Protein AF-Q8IHM9-F1 (afdb_monomer)

Secondary structure (DSSP, 8-state):
-HHHHHHHHHHHHHHHHHHHTT-PPPTTHHHHHHHHHHHHHHHHHHHHHHHHHHHHHHHHHHHHHHHHHHHHHHHHHHHHHHHPBPPGGG---HHHHHHHHHHHHHHHHHHTTT-HHHHHHHHHHHHHHHSSSBHHHHHHHHHHHHHHHT---HHHHHHHHHHHHHHHTT-S-HHHHHHHHHHHTS---GGGGSPPHHHHHHHHH-TT-

Foldseek 3Di:
DVVVVVVVVVVVVVVVVVVVVPPDDDPPPVVVVVVVVVVVVVVVVVVVVVVVVVVVVVVVVVVVVVVVVVVVVVVVVVVCQQQDFDDPVVDDFPLVVLVVLQVLLVVLCVPVVPPQQLSLLVVVLVLLVNFRHGPVLSVVLNVLSVVVSPDPDPVSLVVSCVSCVVRLVVGPDPLSSVSCCCVSPVVDGSNVSRDDPVNSVVCVVVRPD

Sequence (209 aa):
MIFTNFKILSIEILVFLLLLLHIDKPKNVNLVKTDIYNGFVQENARYLAEQYINKKMDQTLQHRAQLRTAQNVYRKKQQKKKKKKLPKSERRNAEERALAINDYIDYLKETCNGSEKLMRLKYISYLITYMDITYKQKEKLLDLVEQYIYSNIEHEKKKLSKFIDPYINKEDDEKSKINFQNILYEKKRIESLKYSELDLFLYTIFPYM

Mean predicted aligned error: 19.63 Å

Solvent-accessible surface area (backbone atoms only — not comparable to full-atom values): 11983 Å² total; per-residue (Å²): 127,75,73,64,59,60,58,57,60,58,53,57,56,53,53,55,56,55,57,66,75,63,71,75,83,78,89,66,67,67,62,60,55,53,55,57,51,53,53,53,52,52,52,50,52,51,52,52,51,52,52,52,52,52,51,54,51,48,53,51,49,50,52,52,48,48,51,52,46,52,50,49,51,50,49,48,50,50,49,49,51,39,66,41,56,66,70,80,80,79,63,62,57,57,40,61,46,43,50,53,48,38,54,50,49,51,54,36,55,73,73,40,78,77,38,63,71,54,36,47,43,54,49,50,48,54,53,52,73,71,47,77,49,28,50,57,54,42,53,56,50,45,54,50,47,56,56,50,69,77,50,92,54,72,72,54,54,56,51,52,50,69,63,44,50,76,50,50,77,60,47,83,55,64,65,60,40,49,51,51,45,35,50,77,73,68,60,52,58,69,78,77,69,47,68,47,75,64,57,44,52,46,23,75,77,42,61,88,118

Organism: Plasmodium falciparum (isolate 3D7) (NCBI:txid36329)

Structure (mmCIF, N/CA/C/O backbone):
data_AF-Q8IHM9-F1
#
_entry.id   AF-Q8IHM9-F1
#
loop_
_atom_site.group_PDB
_atom_site.id
_atom_site.type_symbol
_atom_site.label_atom_id
_atom_site.label_alt_id
_atom_site.label_comp_id
_atom_site.label_asym_id
_atom_site.label_entity_id
_atom_site.label_seq_id
_atom_site.pdbx_PDB_ins_code
_atom_site.Cartn_x
_atom_site.Cartn_y
_atom_site.Cartn_z
_atom_site.occupancy
_atom_site.B_iso_or_equiv
_atom_site.auth_seq_id
_atom_site.auth_comp_id
_atom_site.auth_asym_id
_atom_site.auth_atom_id
_atom_site.pdbx_PDB_model_num
ATOM 1 N N . MET A 1 1 ? -58.192 48.497 119.207 1.00 47.31 1 MET A N 1
ATOM 2 C CA . MET A 1 1 ? -56.863 47.841 119.189 1.00 47.31 1 MET A CA 1
ATOM 3 C C . MET A 1 1 ? -56.519 47.142 117.866 1.00 47.31 1 MET A C 1
ATOM 5 O O . MET A 1 1 ? -55.344 47.055 117.562 1.00 47.31 1 MET A O 1
ATOM 9 N N . ILE A 1 2 ? -57.489 46.701 117.047 1.00 50.44 2 ILE A N 1
ATOM 10 C CA . ILE A 1 2 ? -57.220 46.026 115.752 1.00 50.44 2 ILE A CA 1
ATOM 11 C C . ILE A 1 2 ? -56.800 47.007 114.629 1.00 50.44 2 ILE A C 1
ATOM 13 O O . ILE A 1 2 ? -55.989 46.659 113.778 1.00 50.44 2 ILE A O 1
ATOM 17 N N . PHE A 1 3 ? -57.271 48.261 114.650 1.00 49.66 3 PHE A N 1
ATOM 18 C CA . PHE A 1 3 ? -56.978 49.246 113.593 1.00 49.66 3 PHE A CA 1
ATOM 19 C C . PHE A 1 3 ? -55.516 49.729 113.525 1.00 49.66 3 PHE A C 1
ATOM 21 O O . PHE A 1 3 ? -55.055 50.121 112.455 1.00 49.66 3 PHE A O 1
ATOM 28 N N . THR A 1 4 ? -54.765 49.707 114.629 1.00 57.75 4 THR A N 1
ATOM 29 C CA . THR A 1 4 ? -53.368 50.180 114.659 1.00 57.75 4 THR A CA 1
ATOM 30 C C . THR A 1 4 ? -52.407 49.234 113.940 1.00 57.75 4 THR A C 1
ATOM 32 O O . THR A 1 4 ? -51.493 49.705 113.267 1.00 57.75 4 THR A O 1
ATOM 35 N N . ASN A 1 5 ? -52.649 47.919 113.990 1.00 52.69 5 ASN A N 1
ATOM 36 C CA . ASN A 1 5 ? -51.771 46.927 113.357 1.00 52.69 5 ASN A CA 1
ATOM 37 C C . ASN A 1 5 ? -51.803 47.006 111.821 1.00 52.69 5 ASN A C 1
ATOM 39 O O . ASN A 1 5 ? -50.786 46.776 111.173 1.00 52.69 5 ASN A O 1
ATOM 43 N N . PHE A 1 6 ? -52.939 47.397 111.230 1.00 52.41 6 PHE A N 1
ATOM 44 C CA . PHE A 1 6 ? -53.068 47.498 109.772 1.00 52.41 6 PHE A CA 1
ATOM 45 C C . PHE A 1 6 ? -52.237 48.652 109.182 1.00 52.41 6 PHE A C 1
ATOM 47 O O . PHE A 1 6 ? -51.723 48.540 108.071 1.00 52.41 6 PHE A O 1
ATOM 54 N N . LYS A 1 7 ? -52.050 49.749 109.934 1.00 54.97 7 LYS A N 1
ATOM 55 C CA . LYS A 1 7 ? -51.223 50.883 109.485 1.00 54.97 7 LYS A CA 1
ATOM 56 C C . LYS A 1 7 ? -49.737 50.530 109.415 1.00 54.97 7 LYS A C 1
ATOM 58 O O . LYS A 1 7 ? -49.082 50.928 108.458 1.00 54.97 7 LYS A O 1
ATOM 63 N N . ILE A 1 8 ? -49.217 49.772 110.381 1.00 62.62 8 ILE A N 1
ATOM 64 C CA . ILE A 1 8 ? -47.784 49.436 110.439 1.00 62.62 8 ILE A CA 1
ATOM 65 C C . ILE A 1 8 ? -47.392 48.529 109.263 1.00 62.62 8 ILE A C 1
ATOM 67 O O . ILE A 1 8 ? -46.430 48.833 108.562 1.00 62.62 8 ILE A O 1
ATOM 71 N N . LEU A 1 9 ? -48.201 47.503 108.966 1.00 63.38 9 LEU A N 1
ATOM 72 C CA . LEU A 1 9 ? -47.933 46.565 107.865 1.00 63.38 9 LEU A CA 1
ATOM 73 C C . LEU A 1 9 ? -47.850 47.265 106.493 1.00 63.38 9 LEU A C 1
ATOM 75 O O . LEU A 1 9 ? -47.072 46.871 105.629 1.00 63.38 9 LEU A O 1
ATOM 79 N N . SER A 1 10 ? -48.633 48.331 106.290 1.00 67.50 10 SER A N 1
ATOM 80 C CA . SER A 1 10 ? -48.652 49.064 105.016 1.00 67.50 10 SER A CA 1
ATOM 81 C C . SER A 1 10 ? -47.366 49.854 104.729 1.00 67.50 10 SER A C 1
ATOM 83 O O . SER A 1 10 ? -47.014 50.041 103.566 1.00 67.50 10 SER A O 1
ATOM 85 N N . ILE A 1 11 ? -46.639 50.285 105.767 1.00 72.38 11 ILE A N 1
ATOM 86 C CA . ILE A 1 11 ? -45.417 51.090 105.615 1.00 72.38 11 ILE A CA 1
ATOM 87 C C . ILE A 1 11 ? -44.228 50.201 105.225 1.00 72.38 11 ILE A C 1
ATOM 89 O O . ILE A 1 11 ? -43.449 50.578 104.351 1.00 72.38 11 ILE A O 1
ATOM 93 N N . GLU A 1 12 ? -44.108 49.002 105.803 1.00 69.12 12 GLU A N 1
ATOM 94 C CA . GLU A 1 12 ? -43.002 48.076 105.503 1.00 69.12 12 GLU A CA 1
ATOM 95 C C . GLU A 1 12 ? -43.007 47.608 104.040 1.00 69.12 12 GLU A C 1
ATOM 97 O O . GLU A 1 12 ? -41.956 47.554 103.396 1.00 69.12 12 GLU A O 1
ATOM 102 N N . ILE A 1 13 ? -44.193 47.352 103.478 1.00 74.44 13 ILE A N 1
ATOM 103 C CA . ILE A 1 13 ? -44.344 46.953 102.069 1.00 74.44 13 ILE A CA 1
ATOM 104 C C . ILE A 1 13 ? -43.887 48.080 101.127 1.00 74.44 13 ILE A C 1
ATOM 106 O O . ILE A 1 13 ? -43.255 47.816 100.101 1.00 74.44 13 ILE A O 1
ATOM 110 N N . LEU A 1 14 ? -44.152 49.342 101.484 1.00 74.81 14 LEU A N 1
ATOM 111 C CA . LEU A 1 14 ? -43.757 50.498 100.675 1.00 74.81 14 LEU A CA 1
ATOM 112 C C . LEU A 1 14 ? -42.227 50.669 100.622 1.00 74.81 14 LEU A C 1
ATOM 114 O O . LEU A 1 14 ? -41.676 50.978 99.565 1.00 74.81 14 LEU A O 1
ATOM 118 N N . VAL A 1 15 ? -41.528 50.423 101.736 1.00 76.19 15 VAL A N 1
ATOM 119 C CA . VAL A 1 15 ? -40.056 50.508 101.806 1.00 76.19 15 VAL A CA 1
ATOM 120 C C . VAL A 1 15 ? -39.394 49.424 100.950 1.00 76.19 15 VAL A C 1
ATOM 122 O O . VAL A 1 15 ? -38.422 49.703 100.245 1.00 76.19 15 VAL A O 1
ATOM 125 N N . PHE A 1 16 ? -39.947 48.207 100.937 1.00 71.81 16 PHE A N 1
ATOM 126 C CA . PHE A 1 16 ? -39.437 47.112 100.104 1.00 71.81 16 PHE A CA 1
ATOM 127 C C . PHE A 1 16 ? -39.522 47.417 98.601 1.00 71.81 16 PHE A C 1
ATOM 129 O O . PHE A 1 16 ? -38.595 47.110 97.850 1.00 71.81 16 PHE A O 1
ATOM 136 N N . LEU A 1 17 ? -40.606 48.065 98.162 1.00 72.94 17 LEU A N 1
ATOM 137 C CA . LEU A 1 17 ? -40.773 48.480 96.766 1.00 72.94 17 LEU A CA 1
ATOM 138 C C . LEU A 1 17 ? -39.768 49.565 96.350 1.00 72.94 17 LEU A C 1
ATOM 140 O O . LEU A 1 17 ? -39.261 49.525 95.229 1.00 72.94 17 LEU A O 1
ATOM 144 N N . LEU A 1 18 ? -39.432 50.500 97.247 1.00 71.69 18 LEU A N 1
ATOM 145 C CA . LEU A 1 18 ? -38.425 51.533 96.974 1.00 71.69 18 LEU A CA 1
ATOM 146 C C . LEU A 1 18 ? -37.010 50.952 96.845 1.00 71.69 18 LEU A C 1
ATOM 148 O O . LEU A 1 18 ? -36.267 51.366 95.956 1.00 71.69 18 LEU A O 1
ATOM 152 N N . LEU A 1 19 ? -36.652 49.959 97.666 1.00 67.19 19 LEU A N 1
ATOM 153 C CA . LEU A 1 19 ? -35.352 49.279 97.576 1.00 67.19 19 LEU A CA 1
ATOM 154 C C . LEU A 1 19 ? -35.170 48.535 96.244 1.00 67.19 19 LEU A C 1
ATOM 156 O O . LEU A 1 19 ? -34.088 48.578 95.661 1.00 67.19 19 LEU A O 1
ATOM 160 N N . LEU A 1 20 ? -36.229 47.905 95.724 1.00 63.28 20 LEU A N 1
ATOM 161 C CA . LEU A 1 20 ? -36.186 47.198 94.437 1.00 63.28 20 LEU A CA 1
ATOM 162 C C . LEU A 1 20 ? -35.974 48.135 93.238 1.00 63.28 20 LEU A C 1
ATOM 164 O O . LEU A 1 20 ? -35.359 47.731 92.252 1.00 63.28 20 LEU A O 1
ATOM 168 N N . LEU A 1 21 ? -36.429 49.389 93.319 1.00 58.94 21 LEU A N 1
ATOM 169 C CA . LEU A 1 21 ? -36.236 50.385 92.259 1.00 58.94 21 LEU A CA 1
ATOM 170 C C . LEU A 1 21 ? -34.809 50.958 92.197 1.00 58.94 21 LEU A C 1
ATOM 172 O O . LEU A 1 21 ? -34.473 51.596 91.203 1.00 58.94 21 LEU A O 1
ATOM 176 N N . HIS A 1 22 ? -33.975 50.759 93.224 1.00 51.66 22 HIS A N 1
ATOM 177 C CA . HIS A 1 22 ? -32.616 51.324 93.308 1.00 51.66 22 HIS A CA 1
ATOM 178 C C . HIS A 1 22 ? -31.482 50.321 93.047 1.00 51.66 22 HIS A C 1
ATOM 180 O O . HIS A 1 22 ? -30.312 50.678 93.178 1.00 51.66 22 HIS A O 1
ATOM 186 N N . ILE A 1 23 ? -31.778 49.085 92.633 1.00 48.84 23 ILE A N 1
ATOM 187 C CA . ILE A 1 23 ? -30.726 48.163 92.182 1.00 48.84 23 ILE A CA 1
ATOM 188 C C . ILE A 1 23 ? -30.294 48.576 90.766 1.00 48.84 23 ILE A C 1
ATOM 190 O O . ILE A 1 23 ? -30.867 48.172 89.753 1.00 48.84 23 ILE A O 1
ATOM 194 N N . ASP A 1 24 ? -29.297 49.457 90.740 1.00 43.50 24 ASP A N 1
ATOM 195 C CA . ASP A 1 24 ? -28.661 50.058 89.572 1.00 43.50 24 ASP A CA 1
ATOM 196 C C . ASP A 1 24 ? -28.134 49.030 88.553 1.00 43.50 24 ASP A C 1
ATOM 198 O O . ASP A 1 24 ? -27.559 47.990 88.886 1.00 43.50 24 ASP A O 1
ATOM 202 N N . LYS A 1 25 ? -28.300 49.357 87.267 1.00 49.62 25 LYS A N 1
ATOM 203 C CA . LYS A 1 25 ? -27.898 48.530 86.116 1.00 49.62 25 LYS A CA 1
ATOM 204 C C . LYS A 1 25 ? -26.363 48.420 85.991 1.00 49.62 25 LYS A C 1
ATOM 206 O O . LYS A 1 25 ? -25.685 49.448 85.970 1.00 49.62 25 LYS A O 1
ATOM 211 N N . PRO A 1 26 ? -25.788 47.222 85.760 1.00 43.47 26 PRO A N 1
ATOM 212 C CA . PRO A 1 26 ? -24.345 47.067 85.565 1.00 43.47 26 PRO A CA 1
ATOM 213 C C . PRO A 1 26 ? -23.882 47.498 84.156 1.00 43.47 26 PRO A C 1
ATOM 215 O O . PRO A 1 26 ? -24.335 46.977 83.136 1.00 43.47 26 PRO A O 1
ATOM 218 N N . LYS A 1 27 ? -22.907 48.418 84.100 1.00 49.62 27 LYS A N 1
ATOM 219 C CA . LYS A 1 27 ? -22.317 49.042 82.890 1.00 49.62 27 LYS A CA 1
ATOM 220 C C . LYS A 1 27 ? -21.516 48.115 81.940 1.00 49.62 27 LYS A C 1
ATOM 222 O O . LYS A 1 27 ? -21.017 48.606 80.934 1.00 49.62 27 LYS A O 1
ATOM 227 N N . ASN A 1 28 ? -21.402 46.804 82.184 1.00 50.91 28 ASN A N 1
ATOM 228 C CA . ASN A 1 28 ? -20.435 45.932 81.477 1.00 50.91 28 ASN A CA 1
ATOM 229 C C . ASN A 1 28 ? -20.979 45.031 80.344 1.00 50.91 28 ASN A C 1
ATOM 231 O O . ASN A 1 28 ? -20.216 44.271 79.753 1.00 50.91 28 ASN A O 1
ATOM 235 N N . VAL A 1 29 ? -22.263 45.108 79.981 1.00 52.06 29 VAL A N 1
ATOM 236 C CA . VAL A 1 29 ? -22.851 44.194 78.970 1.00 52.06 29 VAL A CA 1
ATOM 237 C C . VAL A 1 29 ? -22.389 44.493 77.529 1.00 52.06 29 VAL A C 1
ATOM 239 O O . VAL A 1 29 ? -22.336 43.589 76.695 1.00 52.06 29 VAL A O 1
ATOM 242 N N . ASN A 1 30 ? -22.018 45.739 77.213 1.00 47.97 30 ASN A N 1
ATOM 243 C CA . ASN A 1 30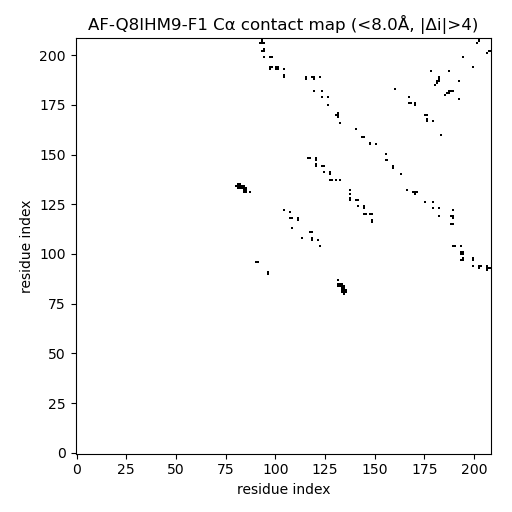 ? -21.699 46.132 75.832 1.00 47.97 30 ASN A CA 1
ATOM 244 C C . ASN A 1 30 ? -20.319 45.654 75.337 1.00 47.97 30 ASN A C 1
ATOM 246 O O . ASN A 1 30 ? -20.176 45.367 74.150 1.00 47.97 30 ASN A O 1
ATOM 250 N N . LEU A 1 31 ? -19.321 45.514 76.217 1.00 47.66 31 LEU A N 1
ATOM 251 C CA . LEU A 1 31 ? -17.982 45.037 75.832 1.00 47.66 31 LEU A CA 1
ATOM 252 C C . LEU A 1 31 ? -18.011 43.561 75.406 1.00 47.66 31 LEU A C 1
ATOM 254 O O . LEU A 1 31 ? -17.538 43.224 74.324 1.00 47.66 31 LEU A O 1
ATOM 258 N N . VAL A 1 32 ? -18.692 42.710 76.180 1.00 49.62 32 VAL A N 1
ATOM 259 C CA . VAL A 1 32 ? -18.799 41.265 75.905 1.00 49.62 32 VAL A CA 1
ATOM 260 C C . VAL A 1 32 ? -19.469 40.976 74.555 1.00 49.62 32 VAL A C 1
ATOM 262 O O . VAL A 1 32 ? -19.050 40.071 73.837 1.00 49.62 32 VAL A O 1
ATOM 265 N N . LYS A 1 33 ? -20.485 41.758 74.160 1.00 48.47 33 LYS A N 1
ATOM 266 C CA . LYS A 1 33 ? -21.149 41.577 72.855 1.00 48.47 33 LYS A CA 1
ATOM 267 C C . LYS A 1 33 ? -20.219 41.833 71.667 1.00 48.47 33 LYS A C 1
ATOM 269 O O . LYS A 1 33 ? -20.366 41.166 70.645 1.00 48.47 33 LYS A O 1
ATOM 274 N N . THR A 1 34 ? -19.290 42.780 71.789 1.00 47.75 34 THR A N 1
ATOM 275 C CA . THR A 1 34 ? -18.404 43.169 70.681 1.00 47.75 34 THR A CA 1
ATOM 276 C C . THR A 1 34 ? -17.354 42.086 70.411 1.00 47.75 34 THR A C 1
ATOM 278 O O . THR A 1 34 ? -17.128 41.731 69.255 1.00 47.75 34 THR A O 1
ATOM 281 N N . ASP A 1 35 ? -16.793 41.480 71.463 1.00 42.16 35 ASP A N 1
ATOM 282 C CA . ASP A 1 35 ? -15.797 40.404 71.334 1.00 42.16 35 ASP A CA 1
ATOM 283 C C . ASP A 1 35 ? -16.386 39.116 70.744 1.00 42.16 35 ASP A C 1
ATOM 285 O O . ASP A 1 35 ? -15.780 38.508 69.860 1.00 42.16 35 ASP A O 1
ATOM 289 N N . ILE A 1 36 ? -17.599 38.729 71.162 1.00 50.53 36 ILE A N 1
ATOM 290 C CA . ILE A 1 36 ? -18.293 37.552 70.607 1.00 50.53 36 ILE A CA 1
ATOM 291 C C . ILE A 1 36 ? -18.561 37.742 69.108 1.00 50.53 36 ILE A C 1
ATOM 293 O O . ILE A 1 36 ? -18.361 36.818 68.318 1.00 50.53 36 ILE A O 1
ATOM 297 N N . TYR A 1 37 ? -18.986 38.943 68.701 1.00 47.12 37 TYR A N 1
ATOM 298 C CA . TYR A 1 37 ? -19.260 39.233 67.296 1.00 47.12 37 TYR A CA 1
ATOM 299 C C . TYR A 1 37 ? -17.982 39.193 66.446 1.00 47.12 37 TYR A C 1
ATOM 301 O O . TYR A 1 37 ? -17.972 38.577 65.380 1.00 47.12 37 TYR A O 1
ATOM 309 N N . ASN A 1 38 ? -16.882 39.774 66.936 1.00 56.31 38 ASN A N 1
ATOM 310 C CA . ASN A 1 38 ? -15.597 39.757 66.234 1.00 56.31 38 ASN A CA 1
ATOM 311 C C . ASN A 1 38 ? -15.028 38.335 66.090 1.00 56.31 38 ASN A C 1
ATOM 313 O O . ASN A 1 38 ? -14.551 37.982 65.010 1.00 56.31 38 ASN A O 1
ATOM 317 N N . GLY A 1 39 ? -15.144 37.498 67.129 1.00 44.62 39 GLY A N 1
ATOM 318 C CA . GLY A 1 39 ? -14.746 36.088 67.068 1.00 44.62 39 GLY A CA 1
ATOM 319 C C . GLY A 1 39 ? -15.533 35.298 66.016 1.00 44.62 39 GLY A C 1
ATOM 320 O O . GLY A 1 39 ? -14.942 34.598 65.194 1.00 44.62 39 GLY A O 1
ATOM 321 N N . PHE A 1 40 ? -16.856 35.488 65.966 1.00 48.38 40 PHE A N 1
ATOM 322 C CA . PHE A 1 40 ? -17.726 34.820 64.992 1.00 48.38 40 PHE A CA 1
ATOM 323 C C . PHE A 1 40 ? -17.428 35.233 63.541 1.00 48.38 40 PHE A C 1
ATOM 325 O O . PHE A 1 40 ? -17.429 34.400 62.632 1.00 48.38 40 PHE A O 1
ATOM 332 N N . VAL A 1 41 ? -17.138 36.516 63.300 1.00 58.12 41 VAL A N 1
ATOM 333 C CA . VAL A 1 41 ? -16.765 37.010 61.964 1.00 58.12 41 VAL A CA 1
ATOM 334 C C . VAL A 1 41 ? -15.425 36.420 61.513 1.00 58.12 41 VAL A C 1
ATOM 336 O O . VAL A 1 41 ? -15.298 36.008 60.357 1.00 58.12 41 VAL A O 1
ATOM 339 N N . GLN A 1 42 ? -14.441 36.325 62.410 1.00 60.56 42 GLN A N 1
ATOM 340 C CA . GLN A 1 42 ? -13.120 35.784 62.085 1.00 60.56 42 GLN A CA 1
ATOM 341 C C . GLN A 1 42 ? -13.160 34.275 61.792 1.00 60.56 42 G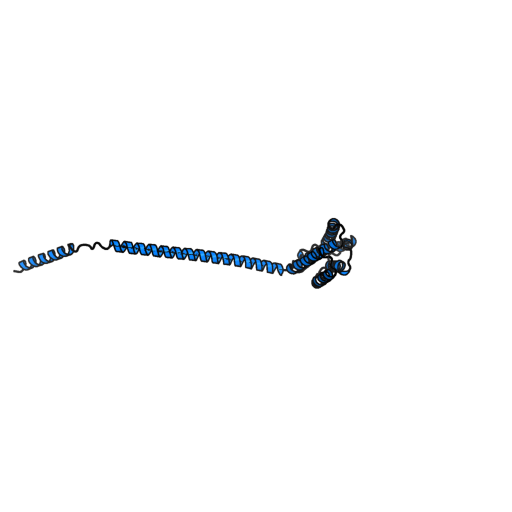LN A C 1
ATOM 343 O O . GLN A 1 42 ? -12.513 33.812 60.848 1.00 60.56 42 GLN A O 1
ATOM 348 N N . GLU A 1 43 ? -13.949 33.509 62.548 1.00 51.94 43 GLU A N 1
ATOM 349 C CA . GLU A 1 43 ? -14.114 32.067 62.338 1.00 51.94 43 GLU A CA 1
ATOM 350 C C . GLU A 1 43 ? -14.844 31.762 61.020 1.00 51.94 43 GLU A C 1
ATOM 352 O O . GLU A 1 43 ? -14.384 30.932 60.231 1.00 51.94 43 GLU A O 1
ATOM 357 N N . ASN A 1 44 ? -15.895 32.525 60.702 1.00 62.81 44 ASN A N 1
ATOM 358 C CA . ASN A 1 44 ? -16.579 32.425 59.411 1.00 62.81 44 ASN A CA 1
ATOM 359 C C . ASN A 1 44 ? -15.671 32.805 58.234 1.00 62.81 44 ASN A C 1
ATOM 361 O O . ASN A 1 44 ? -15.702 32.142 57.195 1.00 62.81 44 ASN A O 1
ATOM 365 N N . ALA A 1 45 ? -14.831 33.835 58.381 1.00 61.91 45 ALA A N 1
ATOM 366 C CA . ALA A 1 45 ? -13.871 34.213 57.346 1.00 61.91 45 ALA A CA 1
ATOM 367 C C . ALA A 1 45 ? -12.850 33.093 57.078 1.00 61.91 45 ALA A C 1
ATOM 369 O O . ALA A 1 45 ? -12.548 32.799 55.917 1.00 61.91 45 ALA A O 1
ATOM 370 N N . ARG A 1 46 ? -12.362 32.419 58.131 1.00 58.84 46 ARG A N 1
ATOM 371 C CA . ARG A 1 46 ? -11.446 31.277 57.988 1.00 58.84 46 ARG A CA 1
ATOM 372 C C . ARG A 1 46 ? -12.125 30.086 57.314 1.00 58.84 46 ARG A C 1
ATOM 374 O O . ARG A 1 46 ? -11.558 29.517 56.383 1.00 58.84 46 ARG A O 1
ATOM 381 N N . TYR A 1 47 ? -13.354 29.766 57.716 1.00 57.91 47 TYR A N 1
ATOM 382 C CA . TYR A 1 47 ? -14.143 28.692 57.110 1.00 57.91 47 TYR A CA 1
ATOM 383 C C . TYR A 1 47 ? -14.380 28.924 55.609 1.00 57.91 47 TYR A C 1
ATOM 385 O O . TYR A 1 47 ? -14.194 28.020 54.793 1.00 57.91 47 TYR A O 1
ATOM 393 N N . LEU A 1 48 ? -14.724 30.156 55.217 1.00 64.12 48 LEU A N 1
ATOM 394 C CA . LEU A 1 48 ? -14.904 30.526 53.810 1.00 64.12 48 LEU A CA 1
ATOM 395 C C . LEU A 1 48 ? -13.599 30.414 53.005 1.00 64.12 48 LEU A C 1
ATOM 397 O O . LEU A 1 48 ? -13.624 29.946 51.863 1.00 64.12 48 LEU A O 1
ATOM 401 N N . ALA A 1 49 ? -12.459 30.795 53.591 1.00 63.59 49 ALA A N 1
ATOM 402 C CA . ALA A 1 49 ? -11.152 30.653 52.951 1.00 63.59 49 ALA A CA 1
ATOM 403 C C . ALA A 1 49 ? -10.768 29.176 52.737 1.00 63.59 49 ALA A C 1
ATOM 405 O O . ALA A 1 49 ? -10.341 28.810 51.639 1.00 63.59 49 ALA A O 1
ATOM 406 N N . GLU A 1 50 ? -10.977 28.313 53.736 1.00 63.69 50 GLU A N 1
ATOM 407 C CA . GLU A 1 50 ? -10.736 26.865 53.631 1.00 63.69 50 GLU A CA 1
ATOM 408 C C . GLU A 1 50 ? -11.638 26.213 52.568 1.00 63.69 50 GLU A C 1
ATOM 410 O O . GLU A 1 50 ? -11.156 25.454 51.723 1.00 63.69 50 GLU A O 1
ATOM 415 N N . GLN A 1 51 ? -12.929 26.566 52.531 1.00 59.62 51 GLN A N 1
ATOM 416 C CA . GLN A 1 51 ? -13.870 26.104 51.499 1.00 59.62 51 GLN A CA 1
ATOM 417 C C . GLN A 1 51 ? -13.434 26.522 50.089 1.00 59.62 51 GLN A C 1
ATOM 419 O O . GLN A 1 51 ? -13.475 25.716 49.155 1.00 59.62 51 GLN A O 1
ATOM 424 N N . TYR A 1 52 ? -12.970 27.763 49.919 1.00 55.06 52 TYR A N 1
ATOM 425 C CA . TYR A 1 52 ? -12.482 28.253 48.630 1.00 55.06 52 TYR A CA 1
ATOM 426 C C . TYR A 1 52 ? -11.212 27.521 48.168 1.00 55.06 52 TYR A C 1
ATOM 428 O O . TYR A 1 52 ? -11.121 27.127 47.001 1.00 55.06 52 TYR A O 1
ATOM 436 N N . ILE A 1 53 ? -10.255 27.280 49.074 1.00 61.78 53 ILE A N 1
ATOM 437 C CA . ILE A 1 53 ? -9.028 26.518 48.784 1.00 61.78 53 ILE A CA 1
ATOM 438 C C . ILE A 1 53 ? -9.373 25.080 48.382 1.00 61.78 53 ILE A C 1
ATOM 440 O O . ILE A 1 53 ? -8.901 24.610 47.343 1.00 61.78 53 ILE A O 1
ATOM 444 N N . ASN A 1 54 ? -10.243 24.410 49.142 1.00 59.50 54 ASN A N 1
ATOM 445 C CA . ASN A 1 54 ? -10.666 23.039 48.858 1.00 59.50 54 ASN A CA 1
ATOM 446 C C . ASN A 1 54 ? -11.390 22.936 47.514 1.00 59.50 54 ASN A C 1
ATOM 448 O O . ASN A 1 54 ? -11.063 22.069 46.706 1.00 59.50 54 ASN A O 1
ATOM 452 N N . LYS A 1 55 ? -12.299 23.872 47.216 1.00 60.81 55 LYS A N 1
ATOM 453 C CA . LYS A 1 55 ? -12.998 23.925 45.926 1.00 60.81 55 LYS A CA 1
ATOM 454 C C . LYS A 1 55 ? -12.034 24.145 44.760 1.00 60.81 55 LYS A C 1
ATOM 456 O O . LYS A 1 55 ? -12.163 23.484 43.733 1.00 60.81 55 LYS A O 1
ATOM 461 N N . LYS A 1 56 ? -11.042 25.031 44.907 1.00 62.53 56 LYS A N 1
ATOM 462 C CA . LYS A 1 56 ? -10.020 25.272 43.875 1.00 62.53 56 LYS A CA 1
ATOM 463 C C . LYS A 1 56 ? -9.120 24.047 43.671 1.00 62.53 56 LYS A C 1
ATOM 465 O O . LYS A 1 56 ? -8.762 23.725 42.534 1.00 62.53 56 LYS A O 1
ATOM 470 N N . MET A 1 57 ? -8.771 23.344 44.751 1.00 51.88 57 MET A N 1
ATOM 471 C CA . MET A 1 57 ? -7.994 22.105 44.6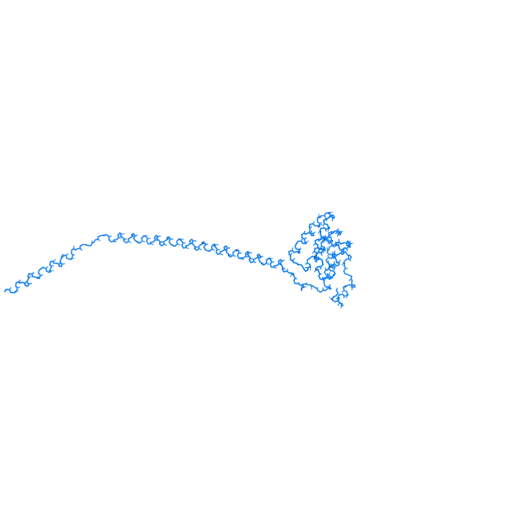83 1.00 51.88 57 MET A CA 1
ATOM 472 C C . MET A 1 57 ? -8.790 20.983 44.005 1.00 51.88 57 MET A C 1
ATOM 474 O O . MET A 1 57 ? -8.250 20.319 43.120 1.00 51.88 57 MET A O 1
ATOM 478 N N . ASP A 1 58 ? -10.075 20.834 44.334 1.00 55.81 58 ASP A N 1
ATOM 479 C CA . ASP A 1 58 ? -10.964 19.845 43.720 1.00 55.81 58 ASP A CA 1
ATOM 480 C C . ASP A 1 58 ? -11.203 20.138 42.231 1.00 55.81 58 ASP A C 1
ATOM 482 O O . ASP A 1 58 ? -11.040 19.257 41.392 1.00 55.81 58 ASP A O 1
ATOM 486 N N . GLN A 1 59 ? -11.431 21.400 41.852 1.00 65.25 59 GLN A N 1
ATOM 487 C CA . GLN A 1 59 ? -11.494 21.807 40.440 1.00 65.25 59 GLN A CA 1
ATOM 488 C C . GLN A 1 59 ? -10.197 21.480 39.684 1.00 65.25 59 GLN A C 1
ATOM 490 O O . GLN A 1 59 ? -10.235 20.999 38.5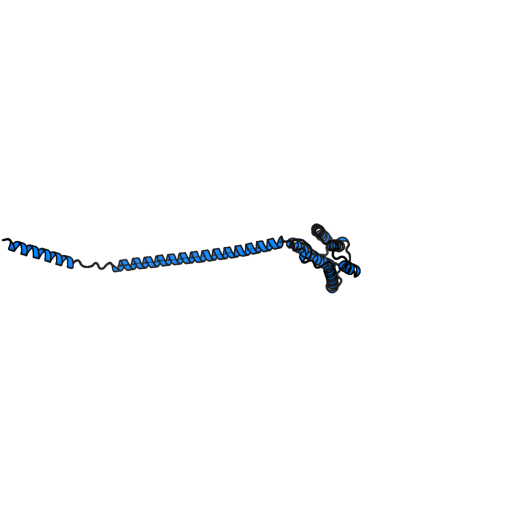50 1.00 65.25 59 GLN A O 1
ATOM 495 N N . THR A 1 60 ? -9.035 21.688 40.313 1.00 67.19 60 THR A N 1
ATOM 496 C CA . THR A 1 60 ? -7.732 21.352 39.716 1.00 67.19 60 THR A CA 1
ATOM 497 C C . THR A 1 60 ? -7.557 19.836 39.563 1.00 67.19 60 THR A C 1
ATOM 499 O O . THR A 1 60 ? -7.049 19.370 38.537 1.00 67.19 60 THR A O 1
ATOM 502 N N . LEU A 1 61 ? -7.994 19.051 40.553 1.00 65.75 61 LEU A N 1
ATOM 503 C CA . LEU A 1 61 ? -8.007 17.586 40.519 1.00 65.75 61 LEU A CA 1
ATOM 504 C C . LEU A 1 61 ? -8.945 17.060 39.429 1.00 65.75 61 LEU A C 1
ATOM 506 O O . LEU A 1 61 ? -8.526 16.215 38.637 1.00 65.75 61 LEU A O 1
ATOM 510 N N . GLN A 1 62 ? -10.158 17.603 39.325 1.00 67.00 62 GLN A N 1
ATOM 511 C CA . GLN A 1 62 ? -11.123 17.264 38.281 1.00 67.00 62 GLN A CA 1
ATOM 512 C C . GLN A 1 62 ? -10.594 17.616 36.889 1.00 67.00 62 GLN A C 1
ATOM 514 O O . GLN A 1 62 ? -10.641 16.773 35.996 1.00 67.00 62 GLN A O 1
ATOM 519 N N . HIS A 1 63 ? -9.997 18.796 36.698 1.00 65.75 63 HIS A N 1
ATOM 520 C CA . HIS A 1 63 ? -9.391 19.181 35.419 1.00 65.75 63 HIS A CA 1
ATOM 521 C C . HIS A 1 63 ? -8.220 18.257 35.039 1.00 65.75 63 HIS A C 1
ATOM 523 O O . HIS A 1 63 ? -8.122 17.792 33.901 1.00 65.75 63 HIS A O 1
ATOM 529 N N . ARG A 1 64 ? -7.349 17.903 35.997 1.00 69.88 64 ARG A N 1
ATOM 530 C CA . ARG A 1 64 ? -6.283 16.905 35.778 1.00 69.88 64 ARG A CA 1
ATOM 531 C C . ARG A 1 64 ? -6.851 15.519 35.465 1.00 69.88 64 ARG A C 1
ATOM 533 O O . ARG A 1 64 ? -6.300 14.826 34.609 1.00 69.88 64 ARG A O 1
ATOM 540 N N . ALA A 1 65 ? -7.936 15.110 36.120 1.00 68.38 65 ALA A N 1
ATOM 541 C CA . ALA A 1 65 ? -8.615 13.846 35.855 1.00 68.38 65 ALA A CA 1
ATOM 542 C C . ALA A 1 65 ? -9.258 13.834 34.460 1.00 68.38 65 ALA A C 1
ATOM 544 O O . ALA A 1 65 ? -9.116 12.846 33.739 1.00 68.38 65 ALA A O 1
ATOM 545 N N . GLN A 1 66 ? -9.880 14.934 34.032 1.00 69.69 66 GLN A N 1
ATOM 546 C CA . GLN A 1 66 ? -10.430 15.105 32.686 1.00 69.69 66 GLN A CA 1
ATOM 547 C C . GLN A 1 66 ? -9.331 15.078 31.621 1.00 69.69 66 GLN A C 1
ATOM 549 O O . GLN A 1 66 ? -9.457 14.327 30.657 1.00 69.69 66 GLN A O 1
ATOM 554 N N . LEU A 1 67 ? -8.212 15.786 31.821 1.00 68.56 67 LEU A N 1
ATOM 555 C CA . LEU A 1 67 ? -7.050 15.732 30.924 1.00 68.56 67 LEU A CA 1
ATOM 556 C C . LEU A 1 67 ? -6.468 14.317 30.825 1.00 68.56 67 LEU A C 1
ATOM 558 O O . LEU A 1 67 ? -6.248 13.822 29.720 1.00 68.56 67 LEU A O 1
ATOM 562 N N . ARG A 1 68 ? -6.274 13.625 31.958 1.00 66.25 68 ARG A N 1
ATOM 563 C CA . ARG A 1 68 ? -5.833 12.217 31.970 1.00 66.25 68 ARG A CA 1
ATOM 564 C C . ARG A 1 68 ? -6.832 11.308 31.265 1.00 66.25 68 ARG A C 1
ATOM 566 O O . ARG A 1 68 ? -6.426 10.392 30.555 1.00 66.25 68 ARG A O 1
ATOM 573 N N . THR A 1 69 ? -8.128 11.551 31.434 1.00 70.69 69 THR A N 1
ATOM 574 C CA . THR A 1 69 ? -9.188 10.782 30.774 1.00 70.69 69 THR A CA 1
ATOM 575 C C . THR A 1 69 ? -9.177 11.030 29.270 1.00 70.69 69 THR A C 1
ATOM 577 O O . THR A 1 69 ? -9.158 10.067 28.511 1.00 70.69 69 THR A O 1
ATOM 580 N N . ALA A 1 70 ? -9.077 12.282 28.820 1.00 66.44 70 ALA A N 1
ATOM 581 C CA . ALA A 1 70 ? -8.966 12.649 27.411 1.00 66.44 70 ALA A CA 1
ATOM 582 C C . ALA A 1 70 ? -7.702 12.057 26.769 1.00 66.44 70 ALA A C 1
ATOM 584 O O . ALA A 1 70 ? -7.786 11.438 25.708 1.00 66.44 70 ALA A O 1
ATOM 585 N N . GLN A 1 71 ? -6.550 12.141 27.443 1.00 67.50 71 GLN A N 1
ATOM 586 C CA . GLN A 1 71 ? -5.305 11.498 27.012 1.00 67.50 71 GLN A CA 1
ATOM 587 C C . GLN A 1 71 ? -5.440 9.974 26.951 1.00 67.50 71 GLN A C 1
ATOM 589 O O . GLN A 1 71 ? -5.017 9.358 25.974 1.00 67.50 71 GLN A O 1
ATOM 594 N N . ASN A 1 72 ? -6.069 9.342 27.946 1.00 76.31 72 ASN A N 1
ATOM 595 C CA . ASN A 1 72 ? -6.317 7.901 27.946 1.00 76.31 72 ASN A CA 1
ATOM 596 C C . ASN A 1 72 ? -7.286 7.478 26.841 1.00 76.31 72 ASN A C 1
ATOM 598 O O . ASN A 1 72 ? -7.061 6.449 26.206 1.00 76.31 72 ASN A O 1
ATOM 602 N N . VAL A 1 73 ? -8.338 8.255 26.580 1.00 72.56 73 VAL A N 1
ATOM 603 C CA . VAL A 1 73 ? -9.281 8.026 25.479 1.00 72.56 73 VAL A CA 1
ATOM 604 C C . VAL A 1 73 ? -8.569 8.190 24.142 1.00 72.56 73 VAL A C 1
ATOM 606 O O . VAL A 1 73 ? -8.704 7.317 23.288 1.00 72.56 73 VAL A O 1
ATOM 609 N N . TYR A 1 74 ? -7.758 9.234 23.966 1.00 66.81 74 TYR A N 1
ATOM 610 C CA . TYR A 1 74 ? -6.947 9.438 22.766 1.00 66.81 74 TYR A CA 1
ATOM 611 C C . TYR A 1 74 ? -5.948 8.297 22.566 1.00 66.81 74 TYR A C 1
ATOM 613 O O . TYR A 1 74 ? -5.900 7.708 21.489 1.00 66.81 74 TYR A O 1
ATOM 621 N N . ARG A 1 75 ? -5.229 7.889 23.619 1.00 66.19 75 ARG A N 1
ATOM 622 C CA . ARG A 1 75 ? -4.309 6.744 23.598 1.00 66.19 75 ARG A CA 1
ATOM 623 C C . ARG A 1 75 ? -5.034 5.446 23.257 1.00 66.19 75 ARG A C 1
ATOM 625 O O . ARG A 1 75 ? -4.549 4.690 22.421 1.00 66.19 75 ARG A O 1
ATOM 632 N N . LYS A 1 76 ? -6.211 5.192 23.839 1.00 71.44 76 LYS A N 1
ATOM 633 C CA . LYS A 1 76 ? -7.052 4.030 23.506 1.00 71.44 76 LYS A CA 1
ATOM 634 C C . LYS A 1 76 ? -7.568 4.102 22.065 1.00 71.44 76 LYS A C 1
ATOM 636 O O . LYS A 1 76 ? -7.555 3.078 21.393 1.00 71.44 76 LYS A O 1
ATOM 641 N N . LYS A 1 77 ? -7.977 5.273 21.556 1.00 69.06 77 LYS A N 1
ATOM 642 C CA . LYS A 1 77 ? -8.381 5.477 20.149 1.00 69.06 77 LYS A CA 1
ATOM 643 C C . LYS A 1 77 ? -7.210 5.233 19.193 1.00 69.06 77 LYS A C 1
ATOM 645 O O . LYS A 1 77 ? -7.371 4.486 18.236 1.00 69.06 77 LYS A O 1
ATOM 650 N N . GLN A 1 78 ? -6.031 5.773 19.491 1.00 64.31 78 GLN A N 1
ATOM 651 C CA . GLN A 1 78 ? -4.777 5.535 18.769 1.00 64.31 78 GLN A CA 1
ATOM 652 C C . GLN A 1 78 ? -4.398 4.049 18.780 1.00 64.31 78 GLN A C 1
ATOM 654 O O . GLN A 1 78 ? -4.094 3.484 17.737 1.00 64.31 78 GLN A O 1
ATOM 659 N N . GLN A 1 79 ? -4.483 3.372 19.928 1.00 63.31 79 GLN A N 1
ATOM 660 C CA . GLN A 1 79 ? -4.240 1.929 20.032 1.00 63.31 79 GLN A CA 1
ATOM 661 C C . GLN A 1 79 ? -5.275 1.104 19.259 1.00 63.31 79 GLN A C 1
ATOM 663 O O . GLN A 1 79 ? -4.899 0.152 18.580 1.00 63.31 79 GLN A O 1
ATOM 668 N N . LYS A 1 80 ? -6.564 1.468 19.323 1.00 65.75 80 LYS A N 1
ATOM 669 C CA . LYS A 1 80 ? -7.623 0.838 18.521 1.00 65.75 80 LYS A CA 1
ATOM 670 C C . LYS A 1 80 ? -7.366 1.040 17.029 1.00 65.75 80 LYS A C 1
ATOM 672 O O . LYS A 1 80 ? -7.419 0.062 16.296 1.00 65.75 80 LYS A O 1
ATOM 677 N N . LYS A 1 81 ? -6.997 2.251 16.593 1.00 60.91 81 LYS A N 1
ATOM 678 C CA . LYS A 1 81 ? -6.589 2.536 15.208 1.00 60.91 81 LYS A CA 1
ATOM 679 C C . LYS A 1 81 ? -5.385 1.672 14.825 1.00 60.91 81 LYS A C 1
ATOM 681 O O . LYS A 1 81 ? -5.461 0.962 13.840 1.00 60.91 81 LYS A O 1
ATOM 686 N N . LYS A 1 82 ? -4.343 1.606 15.662 1.00 58.31 82 LYS A N 1
ATOM 687 C CA . LYS A 1 82 ? -3.155 0.759 15.446 1.00 58.31 82 LYS A CA 1
ATOM 688 C C . LYS A 1 82 ? -3.447 -0.744 15.391 1.00 58.31 82 LYS A C 1
ATOM 690 O O . LYS A 1 82 ? -2.646 -1.450 14.798 1.00 58.31 82 LYS A O 1
ATOM 695 N N . LYS A 1 83 ? -4.529 -1.240 16.003 1.00 60.59 83 LYS A N 1
ATOM 696 C CA . LYS A 1 83 ? -4.941 -2.659 15.947 1.00 60.59 83 LYS A CA 1
ATOM 697 C C . LYS A 1 83 ? -5.954 -2.961 14.838 1.00 60.59 83 LYS A C 1
ATOM 699 O O . LYS A 1 83 ? -6.043 -4.108 14.415 1.00 60.59 83 LYS A O 1
ATOM 704 N N . LYS A 1 84 ? -6.734 -1.972 14.394 1.00 64.38 84 LYS A N 1
ATOM 705 C CA . LYS A 1 84 ? -7.743 -2.140 13.345 1.00 64.38 84 LYS A CA 1
ATOM 706 C C . LYS A 1 84 ? -7.030 -2.393 12.009 1.00 64.38 84 LYS A C 1
ATOM 708 O O . LYS A 1 84 ? -6.184 -1.597 11.604 1.00 64.38 84 LYS A O 1
ATOM 713 N N . LYS A 1 85 ? -7.363 -3.500 11.342 1.00 54.22 85 LYS A N 1
ATOM 714 C CA . LYS A 1 85 ? -7.085 -3.681 9.911 1.00 54.22 85 LYS A CA 1
ATOM 715 C C . LYS A 1 85 ? -7.967 -2.709 9.124 1.00 54.22 85 LYS A C 1
ATOM 717 O O . LYS A 1 85 ? -9.124 -2.520 9.511 1.00 54.22 85 LYS A O 1
ATOM 722 N N . LEU A 1 86 ? -7.445 -2.050 8.087 1.00 55.31 86 LEU A N 1
ATOM 723 C CA . LEU A 1 86 ? -8.331 -1.263 7.223 1.00 55.31 86 LEU A CA 1
ATOM 724 C C . LEU A 1 86 ? -9.373 -2.205 6.599 1.00 55.31 86 LEU A C 1
ATOM 726 O O . LEU A 1 86 ? -9.053 -3.354 6.307 1.00 55.31 86 LEU A O 1
ATOM 730 N N . PRO A 1 87 ? -10.627 -1.764 6.438 1.00 47.91 87 PRO A N 1
ATOM 731 C CA . PRO A 1 87 ? -11.636 -2.597 5.808 1.00 47.91 87 PRO A CA 1
ATOM 732 C C . PRO A 1 87 ? -11.246 -2.886 4.351 1.00 47.91 87 PRO A C 1
ATOM 734 O O . PRO A 1 87 ? -10.828 -1.986 3.626 1.00 47.91 87 PRO A O 1
ATOM 737 N N . LYS A 1 88 ? -11.448 -4.135 3.906 1.00 53.03 88 LYS A N 1
ATOM 738 C CA . LYS A 1 88 ? -11.257 -4.567 2.507 1.00 53.03 88 LYS A CA 1
ATOM 739 C C . LYS A 1 88 ? -12.046 -3.714 1.490 1.00 53.03 88 LYS A C 1
ATOM 741 O O . LYS A 1 88 ? -11.732 -3.756 0.308 1.00 53.03 88 LYS A O 1
ATOM 746 N N . SER A 1 89 ? -13.049 -2.956 1.945 1.00 44.09 89 SER A N 1
ATOM 747 C CA . SER A 1 89 ? -14.063 -2.258 1.143 1.00 44.09 89 SER A CA 1
ATOM 748 C C . SER A 1 89 ? -13.620 -0.958 0.459 1.00 44.09 89 SER A C 1
ATOM 750 O O . SER A 1 89 ? -14.406 -0.408 -0.296 1.00 44.09 89 SER A O 1
ATOM 752 N N . GLU A 1 90 ? -12.410 -0.443 0.702 1.00 49.12 90 GLU A N 1
ATOM 753 C CA . GLU A 1 90 ? -11.859 0.684 -0.088 1.00 49.12 90 GLU A CA 1
ATOM 754 C C . GLU A 1 90 ? -11.161 0.213 -1.376 1.00 49.12 90 GLU A C 1
ATOM 756 O O . GLU A 1 90 ? -10.639 1.015 -2.151 1.00 49.12 90 GLU A O 1
ATOM 761 N N . ARG A 1 91 ? -11.133 -1.104 -1.617 1.00 54.72 91 ARG A N 1
ATOM 762 C CA . ARG A 1 91 ? -10.607 -1.676 -2.850 1.00 54.72 91 ARG A CA 1
ATOM 763 C C . ARG A 1 91 ? -11.568 -1.327 -3.986 1.00 54.72 91 ARG A C 1
ATOM 765 O O . ARG A 1 91 ? -12.620 -1.945 -4.116 1.00 54.72 91 ARG A O 1
ATOM 772 N N . ARG A 1 92 ? -11.162 -0.349 -4.799 1.00 61.38 92 ARG A N 1
ATOM 773 C CA . ARG A 1 92 ? -11.610 -0.180 -6.186 1.00 61.38 92 ARG A CA 1
ATOM 774 C C . ARG A 1 92 ? -11.696 -1.541 -6.891 1.00 61.38 92 ARG A C 1
ATOM 776 O O . ARG A 1 92 ? -10.959 -2.468 -6.514 1.00 61.38 92 ARG A O 1
ATOM 783 N N . ASN A 1 93 ? -12.581 -1.665 -7.881 1.00 71.38 93 ASN A N 1
ATOM 784 C CA . ASN A 1 93 ? -12.666 -2.894 -8.676 1.00 71.38 93 ASN A CA 1
ATOM 785 C C . ASN A 1 93 ? -11.297 -3.197 -9.336 1.00 71.38 93 ASN A C 1
ATOM 787 O O . ASN A 1 93 ? -10.392 -2.354 -9.349 1.00 71.38 93 ASN A O 1
ATOM 791 N N . ALA A 1 94 ? -11.093 -4.430 -9.800 1.00 71.56 94 ALA A N 1
ATOM 792 C CA . ALA A 1 94 ? -9.776 -4.862 -10.268 1.00 71.56 94 ALA A CA 1
ATOM 793 C C . ALA A 1 94 ? -9.248 -4.001 -11.440 1.00 71.56 94 ALA A C 1
ATOM 795 O O . ALA A 1 94 ? -8.068 -3.645 -11.452 1.00 71.56 94 ALA A O 1
ATOM 796 N N . GLU A 1 95 ? -10.140 -3.570 -12.337 1.00 76.69 95 GLU A N 1
ATOM 797 C CA . GLU A 1 95 ? -9.847 -2.675 -13.463 1.00 76.69 95 GLU A CA 1
ATOM 798 C C . GLU A 1 95 ? -9.379 -1.283 -13.004 1.00 76.69 95 GLU A C 1
ATOM 800 O O . GLU A 1 95 ? -8.302 -0.819 -13.374 1.00 76.69 95 GLU A O 1
ATOM 805 N N . GLU A 1 96 ? -10.133 -0.629 -12.125 1.00 80.25 96 GLU A N 1
ATOM 806 C CA . GLU A 1 96 ? -9.799 0.687 -11.577 1.00 80.25 96 GLU A CA 1
ATOM 807 C C . GLU A 1 96 ? -8.464 0.684 -10.820 1.00 80.25 96 GLU A C 1
ATOM 809 O O . GLU A 1 96 ? -7.747 1.690 -10.796 1.00 80.25 96 GLU A O 1
ATOM 814 N N . ARG A 1 97 ? -8.122 -0.434 -10.168 1.00 76.38 97 ARG A N 1
ATOM 815 C CA . ARG A 1 97 ? -6.812 -0.607 -9.531 1.00 76.38 97 ARG A CA 1
ATOM 816 C C . ARG A 1 97 ? -5.705 -0.729 -10.572 1.00 76.38 97 ARG A C 1
ATOM 818 O O . ARG A 1 97 ? -4.645 -0.1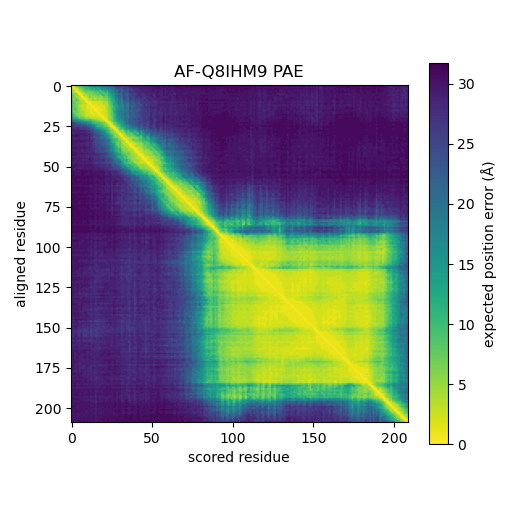39 -10.383 1.00 76.38 97 ARG A O 1
ATOM 825 N N . ALA A 1 98 ? -5.937 -1.492 -11.634 1.00 82.00 98 ALA A N 1
ATOM 826 C CA . ALA A 1 98 ? -4.979 -1.666 -12.715 1.00 82.00 98 ALA A CA 1
ATOM 827 C C . ALA A 1 98 ? -4.680 -0.338 -13.427 1.00 82.00 98 ALA A C 1
ATOM 829 O O . ALA A 1 98 ? -3.513 0.000 -13.625 1.00 82.00 98 ALA A O 1
ATOM 830 N N . LEU A 1 99 ? -5.715 0.463 -13.696 1.00 85.00 99 LEU A N 1
ATOM 831 C CA . LEU A 1 99 ? -5.572 1.823 -14.221 1.00 85.00 99 LEU A CA 1
ATOM 832 C C . LEU A 1 99 ? -4.776 2.720 -13.262 1.00 85.00 99 LEU A C 1
ATOM 834 O O . LEU A 1 99 ? -3.785 3.318 -13.668 1.00 85.00 99 LEU A O 1
ATOM 838 N N . ALA A 1 100 ? -5.120 2.728 -11.969 1.00 85.81 100 ALA A N 1
ATOM 839 C CA . ALA A 1 100 ? -4.389 3.518 -10.974 1.00 85.81 100 ALA A CA 1
ATOM 840 C C . ALA A 1 100 ? -2.907 3.114 -10.849 1.00 85.81 100 ALA A C 1
ATOM 842 O O . ALA A 1 100 ? -2.056 3.959 -10.571 1.00 85.81 100 ALA A O 1
ATOM 843 N N . ILE A 1 101 ? -2.588 1.831 -11.049 1.00 87.12 101 ILE A N 1
ATOM 844 C CA . ILE A 1 101 ? -1.207 1.340 -11.105 1.00 87.12 101 ILE A CA 1
ATOM 845 C C . ILE A 1 101 ? -0.492 1.872 -12.350 1.00 87.12 101 ILE A C 1
ATOM 847 O O . ILE A 1 101 ? 0.634 2.352 -12.224 1.00 87.12 101 ILE A O 1
ATOM 851 N N . ASN A 1 102 ? -1.127 1.822 -13.523 1.00 88.25 102 ASN A N 1
ATOM 852 C CA . ASN A 1 102 ? -0.550 2.355 -14.757 1.00 88.25 102 ASN A CA 1
ATOM 853 C C . ASN A 1 102 ? -0.258 3.859 -14.636 1.00 88.25 102 ASN A C 1
ATOM 855 O O . ASN A 1 102 ? 0.870 4.269 -14.916 1.00 88.25 102 ASN A O 1
ATOM 859 N N . ASP A 1 103 ? -1.216 4.636 -14.121 1.00 88.94 103 ASP A N 1
ATOM 860 C CA . ASP A 1 103 ? -1.063 6.074 -13.867 1.00 88.94 103 ASP A CA 1
ATOM 861 C C . ASP A 1 103 ? 0.075 6.353 -12.877 1.00 88.94 103 ASP A C 1
ATOM 863 O O . ASP A 1 103 ? 0.890 7.258 -13.066 1.00 88.94 103 ASP A O 1
ATOM 867 N N . TYR A 1 104 ? 0.169 5.553 -11.809 1.00 90.62 104 TYR A N 1
ATOM 868 C CA . TYR A 1 104 ? 1.234 5.709 -10.825 1.00 90.62 104 TYR A CA 1
ATOM 869 C C . TYR A 1 104 ? 2.610 5.379 -11.412 1.00 90.62 104 TYR A C 1
ATOM 871 O O . TYR A 1 104 ? 3.588 6.056 -11.102 1.00 90.62 104 TYR A O 1
ATOM 879 N N . ILE A 1 105 ? 2.704 4.371 -12.283 1.00 89.81 105 ILE A N 1
ATOM 880 C CA . ILE A 1 105 ? 3.944 4.056 -13.000 1.00 89.81 105 ILE A CA 1
ATOM 881 C C . ILE A 1 105 ? 4.366 5.233 -13.885 1.00 89.81 105 ILE A C 1
ATOM 883 O O . ILE A 1 105 ? 5.546 5.583 -13.877 1.00 89.81 105 ILE A O 1
ATOM 887 N N . ASP A 1 106 ? 3.438 5.878 -14.593 1.00 89.75 106 ASP A N 1
ATOM 888 C CA . ASP A 1 106 ? 3.749 7.063 -15.406 1.00 89.75 106 ASP A CA 1
ATOM 889 C C . ASP A 1 106 ? 4.224 8.238 -14.554 1.00 89.75 106 ASP A C 1
ATOM 891 O O . ASP A 1 106 ? 5.291 8.799 -14.813 1.00 89.75 106 ASP A O 1
ATOM 895 N N . TYR A 1 107 ? 3.536 8.511 -13.446 1.00 92.12 107 TYR A N 1
ATOM 896 C CA . TYR A 1 107 ? 3.985 9.492 -12.460 1.00 92.12 107 TYR A CA 1
ATOM 897 C C . TYR A 1 107 ? 5.409 9.207 -11.948 1.00 92.12 107 TYR A C 1
ATOM 899 O O . TYR A 1 107 ? 6.220 10.119 -11.757 1.00 92.12 107 TYR A O 1
ATOM 907 N N . LEU A 1 108 ? 5.755 7.939 -11.710 1.00 88.75 108 LEU A N 1
ATOM 908 C CA . LEU A 1 108 ? 7.104 7.570 -11.285 1.00 88.75 108 LEU A CA 1
ATOM 909 C C . LEU A 1 108 ? 8.146 7.840 -12.371 1.00 88.75 108 LEU A C 1
ATOM 911 O O . LEU A 1 108 ? 9.222 8.337 -12.030 1.00 88.75 108 LEU A O 1
ATOM 915 N N . LYS A 1 109 ? 7.843 7.556 -13.643 1.00 89.06 109 LYS A N 1
ATOM 916 C CA . LYS A 1 109 ? 8.751 7.853 -14.763 1.00 89.06 109 LYS A CA 1
ATOM 917 C C . LYS A 1 109 ? 9.057 9.344 -14.841 1.00 89.06 109 LYS A C 1
ATOM 919 O O . LYS A 1 109 ? 10.224 9.720 -14.933 1.00 89.06 109 LYS A O 1
ATOM 924 N N . GLU A 1 110 ? 8.020 10.171 -14.740 1.00 86.94 110 GLU A N 1
ATOM 925 C CA . GLU A 1 110 ? 8.139 11.629 -14.810 1.00 86.94 110 GLU A CA 1
ATOM 926 C C . GLU A 1 110 ? 8.902 12.209 -13.614 1.00 86.94 110 GLU A C 1
ATOM 928 O O . GLU A 1 110 ? 9.720 13.111 -13.774 1.00 86.94 110 GLU A O 1
ATOM 933 N N . THR A 1 111 ? 8.682 11.681 -12.405 1.00 85.69 111 THR A N 1
ATOM 934 C CA . THR A 1 111 ? 9.217 12.292 -11.173 1.00 85.69 111 THR A CA 1
ATOM 935 C C . THR A 1 111 ? 10.520 11.694 -10.656 1.00 85.69 111 THR A C 1
ATOM 937 O O . THR A 1 111 ? 11.147 12.276 -9.768 1.00 85.69 111 THR A O 1
ATOM 940 N N . CYS A 1 112 ? 10.939 10.523 -11.139 1.00 83.12 112 CYS A N 1
ATOM 941 C CA . CYS A 1 112 ? 12.144 9.849 -10.643 1.00 83.12 112 CYS A CA 1
ATOM 942 C C . CYS A 1 112 ? 13.387 10.076 -11.510 1.00 83.12 112 CYS A C 1
ATOM 944 O O . CYS A 1 112 ? 14.410 9.444 -11.238 1.00 83.12 112 CYS A O 1
ATOM 946 N N . ASN A 1 113 ? 13.327 10.948 -12.524 1.00 83.62 113 ASN A N 1
ATOM 947 C CA . ASN A 1 113 ? 14.457 11.301 -13.397 1.00 83.62 113 ASN A CA 1
ATOM 948 C C . ASN A 1 113 ? 15.211 10.066 -13.944 1.00 83.62 113 ASN A C 1
ATOM 950 O O . ASN A 1 113 ? 16.439 10.033 -13.962 1.00 83.62 113 ASN A O 1
ATOM 954 N N . GLY A 1 114 ? 14.484 9.002 -14.306 1.00 80.75 114 GLY A N 1
ATOM 955 C CA . GLY A 1 114 ? 15.061 7.749 -14.820 1.00 80.75 114 GLY A CA 1
ATOM 956 C C . GLY A 1 114 ? 15.712 6.823 -13.778 1.00 80.75 114 GLY A C 1
ATOM 957 O O . GLY A 1 114 ? 16.207 5.752 -14.131 1.00 80.75 114 GLY A O 1
ATOM 958 N N . SER A 1 115 ? 15.705 7.172 -12.486 1.00 85.62 115 SER A N 1
ATOM 959 C CA . SER A 1 115 ? 16.249 6.313 -11.428 1.00 85.62 115 SER A CA 1
ATOM 960 C C . SER A 1 115 ? 15.343 5.112 -11.159 1.00 85.62 115 SER A C 1
ATOM 962 O O . SER A 1 115 ? 14.427 5.157 -10.338 1.00 85.62 115 SER A O 1
ATOM 964 N N . GLU A 1 116 ? 15.644 3.987 -11.805 1.00 85.62 116 GLU A N 1
ATOM 965 C CA . GLU A 1 116 ? 14.925 2.720 -11.620 1.00 85.62 116 GLU A CA 1
ATOM 966 C C . GLU A 1 116 ? 14.921 2.252 -10.157 1.00 85.62 116 GLU A C 1
ATOM 968 O O . GLU A 1 116 ? 13.942 1.697 -9.666 1.00 85.62 116 GLU A O 1
ATOM 973 N N . LYS A 1 117 ? 16.010 2.500 -9.421 1.00 81.56 117 LYS A N 1
ATOM 974 C CA . LYS A 1 117 ? 16.080 2.200 -7.984 1.00 81.56 117 LYS A CA 1
ATOM 975 C C . LYS A 1 117 ? 15.031 2.996 -7.200 1.00 81.56 117 LYS A C 1
ATOM 977 O O . LYS A 1 117 ? 14.336 2.421 -6.365 1.00 81.56 117 LYS A O 1
ATOM 982 N N . LEU A 1 118 ? 14.921 4.297 -7.470 1.00 84.25 118 LEU A N 1
ATOM 983 C CA . LEU A 1 118 ? 13.959 5.171 -6.802 1.00 84.25 118 LEU A CA 1
ATOM 984 C C . LEU A 1 118 ? 12.520 4.800 -7.174 1.00 84.25 118 LEU A C 1
ATOM 986 O O . LEU A 1 118 ? 11.675 4.708 -6.285 1.00 84.25 118 LEU A O 1
ATOM 990 N N . MET A 1 119 ? 12.265 4.517 -8.457 1.00 87.56 119 MET A N 1
ATOM 991 C CA . MET A 1 119 ? 10.957 4.055 -8.932 1.00 87.56 119 MET A CA 1
ATOM 992 C C . MET A 1 119 ? 10.524 2.786 -8.197 1.00 87.56 119 MET A C 1
ATOM 994 O O . MET A 1 119 ? 9.422 2.741 -7.656 1.00 87.56 119 MET A O 1
ATOM 998 N N . ARG A 1 120 ? 11.411 1.788 -8.084 1.00 85.75 120 ARG A N 1
ATOM 999 C CA . ARG A 1 120 ? 11.111 0.542 -7.364 1.00 85.75 120 ARG A CA 1
ATOM 1000 C C . ARG A 1 120 ? 10.708 0.762 -5.920 1.00 85.75 120 ARG A C 1
ATOM 1002 O O . ARG A 1 120 ? 9.744 0.164 -5.454 1.00 85.75 120 ARG A O 1
ATOM 1009 N N . LEU A 1 121 ? 11.432 1.616 -5.209 1.00 83.56 121 LEU A N 1
ATOM 1010 C CA . LEU A 1 121 ? 11.174 1.845 -3.793 1.00 83.56 121 LEU A CA 1
ATOM 1011 C C . LEU A 1 121 ? 9.895 2.653 -3.567 1.00 83.56 121 LEU A C 1
ATOM 1013 O O . LEU A 1 121 ? 9.096 2.283 -2.711 1.00 83.56 121 LEU A O 1
ATOM 1017 N N . LYS A 1 122 ? 9.635 3.683 -4.381 1.00 87.50 122 LYS A N 1
ATOM 1018 C CA . LYS A 1 122 ? 8.350 4.395 -4.337 1.00 87.50 122 LYS A CA 1
ATOM 1019 C C . LYS A 1 122 ? 7.177 3.471 -4.684 1.00 87.50 122 LYS A C 1
ATOM 1021 O O . LYS A 1 122 ? 6.156 3.512 -4.004 1.00 87.50 122 LYS A O 1
ATOM 1026 N N . TYR A 1 123 ? 7.342 2.584 -5.665 1.00 88.31 123 TYR A N 1
ATOM 1027 C CA . TYR A 1 123 ? 6.322 1.595 -6.012 1.00 88.31 123 TYR A CA 1
ATOM 1028 C C . TYR A 1 123 ? 6.076 0.576 -4.893 1.00 88.31 123 TYR A C 1
ATOM 1030 O O . TYR A 1 123 ? 4.928 0.282 -4.574 1.00 88.31 123 TYR A O 1
ATOM 1038 N N . ILE A 1 124 ? 7.120 0.101 -4.209 1.00 87.00 124 ILE A N 1
ATOM 1039 C CA . ILE A 1 124 ? 6.968 -0.726 -3.000 1.00 87.00 124 ILE A CA 1
ATOM 1040 C C . ILE A 1 124 ? 6.166 0.025 -1.923 1.00 87.00 124 ILE A C 1
ATOM 1042 O O . ILE A 1 124 ? 5.238 -0.549 -1.351 1.00 87.00 124 ILE A O 1
ATOM 1046 N N . SER A 1 125 ? 6.471 1.302 -1.663 1.00 87.25 125 SER A N 1
ATOM 1047 C CA . SER A 1 125 ? 5.706 2.132 -0.717 1.00 87.25 125 SER A CA 1
ATOM 1048 C C . SER A 1 125 ? 4.233 2.267 -1.112 1.00 87.25 125 SER A C 1
ATOM 1050 O O . SER A 1 125 ? 3.346 2.179 -0.255 1.00 87.25 125 SER A O 1
ATOM 1052 N N . TYR A 1 126 ? 3.959 2.433 -2.407 1.00 87.19 126 TYR A N 1
ATOM 1053 C CA . TYR A 1 126 ? 2.600 2.457 -2.941 1.00 87.19 126 TYR A CA 1
ATOM 1054 C C . TYR A 1 126 ? 1.867 1.143 -2.649 1.00 87.19 126 TYR A C 1
ATOM 1056 O O . TYR A 1 126 ? 0.803 1.169 -2.033 1.00 87.19 126 TYR A O 1
ATOM 1064 N N . LEU A 1 127 ? 2.467 -0.011 -2.955 1.00 86.81 127 LEU A N 1
ATOM 1065 C CA . LEU A 1 127 ? 1.862 -1.316 -2.662 1.00 86.81 127 LEU A CA 1
ATOM 1066 C C . LEU A 1 127 ? 1.600 -1.517 -1.156 1.00 86.81 127 LEU A C 1
ATOM 1068 O O . LEU A 1 127 ? 0.513 -1.947 -0.770 1.00 86.81 127 LEU A O 1
ATOM 1072 N N . ILE A 1 128 ? 2.546 -1.141 -0.283 1.00 84.44 128 ILE A N 1
ATOM 1073 C CA . ILE A 1 128 ? 2.398 -1.237 1.187 1.00 84.44 128 ILE A CA 1
ATOM 1074 C C . ILE A 1 128 ? 1.180 -0.451 1.687 1.00 84.44 128 ILE A C 1
ATOM 1076 O O . ILE A 1 128 ? 0.498 -0.872 2.631 1.00 84.44 128 ILE A O 1
ATOM 1080 N N . THR A 1 129 ? 0.874 0.676 1.045 1.00 81.88 129 THR A N 1
ATOM 1081 C CA . THR A 1 129 ? -0.269 1.525 1.402 1.00 81.88 129 THR A CA 1
ATOM 1082 C C . THR A 1 129 ? -1.592 0.766 1.280 1.00 81.88 129 THR A C 1
ATOM 1084 O O . THR A 1 129 ? -2.475 0.954 2.121 1.00 81.88 129 THR A O 1
ATOM 1087 N N . TYR A 1 130 ? -1.698 -0.182 0.346 1.00 77.25 130 TYR A N 1
ATOM 1088 C CA . TYR A 1 130 ? -2.910 -0.971 0.095 1.00 77.25 130 TYR A CA 1
ATOM 1089 C C . TYR A 1 130 ? -2.943 -2.346 0.781 1.00 77.25 130 TYR A C 1
ATOM 1091 O O . TYR A 1 130 ? -3.988 -3.000 0.773 1.00 77.25 130 TYR A O 1
ATOM 1099 N N . MET A 1 131 ? -1.858 -2.761 1.444 1.00 78.00 131 MET A N 1
ATOM 1100 C CA . MET A 1 131 ? -1.804 -4.062 2.124 1.00 78.00 131 MET A CA 1
ATOM 1101 C C . MET A 1 131 ? -2.832 -4.191 3.259 1.00 78.00 131 MET A C 1
ATOM 1103 O O . MET A 1 131 ? -3.053 -3.238 4.017 1.00 78.00 131 MET A O 1
ATOM 1107 N N . ASP A 1 132 ? -3.406 -5.383 3.459 1.00 76.81 132 ASP A N 1
ATOM 1108 C CA . ASP A 1 132 ? -4.333 -5.663 4.577 1.00 76.81 132 ASP A CA 1
ATOM 1109 C C . ASP A 1 132 ? -3.604 -6.003 5.895 1.00 76.81 132 ASP A C 1
ATOM 1111 O O . ASP A 1 132 ? -3.690 -7.093 6.475 1.00 76.81 132 ASP A O 1
ATOM 1115 N N . ILE A 1 133 ? -2.843 -5.027 6.384 1.00 75.19 133 ILE A N 1
ATOM 1116 C CA . ILE A 1 133 ? -2.070 -5.103 7.626 1.00 75.19 133 ILE A CA 1
ATOM 1117 C C . ILE A 1 133 ? -2.408 -3.926 8.546 1.00 75.19 133 ILE A C 1
ATOM 1119 O O . ILE A 1 133 ? -3.019 -2.933 8.146 1.00 75.19 133 ILE A O 1
ATOM 1123 N N . THR A 1 134 ? -2.014 -4.025 9.815 1.00 80.06 134 THR A N 1
ATOM 1124 C CA . THR A 1 134 ? -2.288 -2.960 10.791 1.00 80.06 134 THR A CA 1
ATOM 1125 C C . THR A 1 134 ? -1.531 -1.670 10.460 1.00 80.06 134 THR A C 1
ATOM 1127 O O . THR A 1 134 ? -0.419 -1.717 9.935 1.00 80.06 134 THR A O 1
ATOM 1130 N N . TYR A 1 135 ? -2.065 -0.508 10.856 1.00 80.69 135 TYR A N 1
ATOM 1131 C CA . TYR A 1 135 ? -1.378 0.779 10.655 1.00 80.69 135 TYR A CA 1
ATOM 1132 C C . TYR A 1 135 ? 0.043 0.805 11.235 1.00 80.69 135 TYR A C 1
ATOM 1134 O O . TYR A 1 135 ? 0.945 1.333 10.601 1.00 80.69 135 TYR A O 1
ATOM 1142 N N . LYS A 1 136 ? 0.263 0.191 12.408 1.00 81.31 136 LYS A N 1
ATOM 1143 C CA . LYS A 1 136 ? 1.601 0.104 13.020 1.00 81.31 136 LYS A CA 1
ATOM 1144 C C . LYS A 1 136 ? 2.572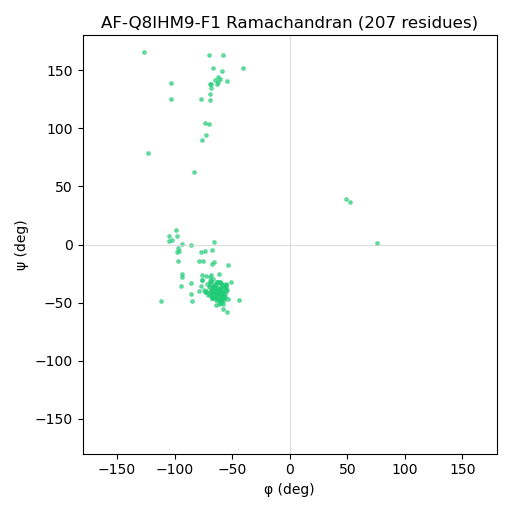 -0.715 12.160 1.00 81.31 136 LYS A C 1
ATOM 1146 O O . LYS A 1 136 ? 3.760 -0.416 12.123 1.00 81.31 136 LYS A O 1
ATOM 1151 N N . GLN A 1 137 ? 2.081 -1.772 11.510 1.00 83.25 137 GLN A N 1
ATOM 1152 C CA . GLN A 1 137 ? 2.893 -2.572 10.593 1.00 83.25 137 GLN A CA 1
ATOM 1153 C C . GLN A 1 137 ? 3.199 -1.785 9.314 1.00 83.25 137 GLN A C 1
ATOM 1155 O O . GLN A 1 137 ? 4.358 -1.768 8.920 1.00 83.25 137 GLN A O 1
ATOM 1160 N N . LYS A 1 138 ? 2.218 -1.071 8.735 1.00 82.06 138 LYS A N 1
ATOM 1161 C CA . LYS A 1 138 ? 2.447 -0.182 7.578 1.00 82.06 138 LYS A CA 1
ATOM 1162 C C . LYS A 1 138 ? 3.487 0.890 7.874 1.00 82.06 138 LYS A C 1
ATOM 1164 O O . LYS A 1 138 ? 4.448 1.002 7.134 1.00 82.06 138 LYS A O 1
ATOM 1169 N N . GLU A 1 139 ? 3.321 1.622 8.975 1.00 84.19 139 GLU A N 1
ATOM 1170 C CA . GLU A 1 139 ? 4.244 2.680 9.411 1.00 84.19 139 GLU A CA 1
ATOM 1171 C C . GLU A 1 139 ? 5.684 2.157 9.498 1.00 84.19 139 GLU A C 1
ATOM 1173 O O . GLU A 1 139 ? 6.590 2.741 8.918 1.00 84.19 139 GLU A O 1
ATOM 1178 N N . LYS A 1 140 ? 5.880 0.990 10.125 1.00 84.62 140 LYS A N 1
ATOM 1179 C CA . LYS A 1 140 ? 7.200 0.356 10.220 1.00 84.62 140 LYS A CA 1
ATOM 1180 C C . LYS A 1 140 ? 7.756 -0.096 8.863 1.00 84.62 140 LYS A C 1
ATOM 1182 O O . LYS A 1 140 ? 8.964 -0.058 8.667 1.00 84.62 140 LYS A O 1
ATOM 1187 N N . LEU A 1 141 ? 6.907 -0.576 7.953 1.00 84.62 141 LEU A N 1
ATOM 1188 C CA . LEU A 1 141 ? 7.334 -0.965 6.606 1.00 84.62 141 LEU A CA 1
ATOM 1189 C C . LEU A 1 141 ? 7.720 0.246 5.756 1.00 84.62 141 LEU A C 1
ATOM 1191 O O . LEU A 1 141 ? 8.728 0.189 5.063 1.00 84.62 141 LEU A O 1
ATOM 1195 N N . LEU A 1 142 ? 6.952 1.330 5.833 1.00 86.38 142 LEU A N 1
ATOM 1196 C CA . LEU A 1 142 ? 7.222 2.563 5.099 1.00 86.38 142 LEU A CA 1
ATOM 1197 C C . LEU A 1 142 ? 8.499 3.247 5.596 1.00 86.38 142 LEU A C 1
ATOM 1199 O O . LEU A 1 142 ? 9.329 3.597 4.767 1.00 86.38 142 LEU A O 1
ATOM 1203 N N . ASP A 1 143 ? 8.703 3.332 6.915 1.00 83.69 143 ASP A N 1
ATOM 1204 C CA . ASP A 1 143 ? 9.951 3.833 7.518 1.00 83.69 143 ASP A CA 1
ATOM 1205 C C . ASP A 1 143 ? 11.173 3.035 7.034 1.00 83.69 143 ASP A C 1
ATOM 1207 O O . ASP A 1 143 ? 12.196 3.595 6.648 1.00 83.69 143 ASP A O 1
ATOM 1211 N N . LEU A 1 144 ? 11.044 1.705 6.957 1.00 81.94 144 LEU A N 1
ATOM 1212 C CA . LEU A 1 144 ? 12.085 0.858 6.384 1.00 81.94 144 LEU A CA 1
ATOM 1213 C C . LEU A 1 144 ? 12.338 1.195 4.908 1.00 81.94 144 LEU A C 1
ATOM 1215 O O . LEU A 1 144 ? 13.485 1.412 4.534 1.00 81.94 144 LEU A O 1
ATOM 1219 N N . VAL A 1 145 ? 11.303 1.251 4.066 1.00 81.88 145 VAL A N 1
ATOM 1220 C CA . VAL A 1 145 ? 11.461 1.577 2.635 1.00 81.88 145 VAL A CA 1
ATOM 1221 C C . VAL A 1 145 ? 12.100 2.951 2.437 1.00 81.88 145 VAL A C 1
ATOM 1223 O O . VAL A 1 145 ? 12.989 3.077 1.597 1.00 81.88 145 VAL A O 1
ATOM 1226 N N . GLU A 1 146 ? 11.711 3.948 3.229 1.00 77.75 146 GLU A N 1
ATOM 1227 C CA . GLU A 1 146 ? 12.297 5.289 3.212 1.00 77.75 146 GLU A CA 1
ATOM 1228 C C . GLU A 1 146 ? 13.792 5.262 3.549 1.00 77.75 146 GLU A C 1
ATOM 1230 O O . GLU A 1 146 ? 14.596 5.803 2.791 1.00 77.75 146 GLU A O 1
ATOM 1235 N N . GLN A 1 147 ? 14.195 4.537 4.598 1.00 72.19 147 GLN A N 1
ATOM 1236 C CA . GLN A 1 147 ? 15.614 4.330 4.920 1.00 72.19 147 GLN A CA 1
ATOM 1237 C C . GLN A 1 147 ? 16.385 3.705 3.741 1.00 72.19 147 GLN A C 1
ATOM 1239 O O . GLN A 1 147 ? 17.518 4.097 3.458 1.00 72.19 147 GLN A O 1
ATOM 1244 N N . TYR A 1 148 ? 15.764 2.782 2.997 1.00 71.62 148 TYR A N 1
ATOM 1245 C CA . TYR A 1 148 ? 16.391 2.140 1.835 1.00 71.62 148 TYR A CA 1
ATOM 1246 C C . TYR A 1 148 ? 16.447 3.020 0.578 1.00 71.62 148 TYR A C 1
ATOM 1248 O O . TYR A 1 148 ? 17.351 2.821 -0.238 1.00 71.62 148 TYR A O 1
ATOM 1256 N N . ILE A 1 149 ? 15.542 3.996 0.405 1.00 58.62 149 ILE A N 1
ATOM 1257 C CA . ILE A 1 149 ? 15.604 4.979 -0.703 1.00 58.62 149 ILE A CA 1
ATOM 1258 C C . ILE A 1 149 ? 16.950 5.697 -0.704 1.00 58.62 149 ILE A C 1
ATOM 1260 O O . ILE A 1 149 ? 17.546 5.894 -1.767 1.00 58.62 149 ILE A O 1
ATOM 1264 N N . TYR A 1 150 ? 17.472 5.984 0.484 1.00 54.25 150 TYR A N 1
ATOM 1265 C CA . TYR A 1 150 ? 18.704 6.741 0.663 1.00 54.25 150 TYR A CA 1
ATOM 1266 C C . TYR A 1 150 ? 19.953 5.876 0.881 1.00 54.25 150 TYR A C 1
ATOM 1268 O O . TYR A 1 150 ? 21.058 6.412 0.928 1.00 54.25 150 TYR A O 1
ATOM 1276 N N . SER A 1 151 ? 19.824 4.547 0.944 1.00 56.12 151 SER A N 1
ATOM 1277 C CA . SER A 1 151 ? 20.955 3.650 1.206 1.00 56.12 151 SER A CA 1
ATOM 1278 C C . SER A 1 151 ? 21.477 2.943 -0.042 1.00 56.12 151 SER A C 1
ATOM 1280 O O . SER A 1 151 ? 20.711 2.474 -0.887 1.00 56.12 151 SER A O 1
ATOM 1282 N N . ASN A 1 152 ? 22.802 2.827 -0.174 1.00 53.91 152 ASN A N 1
ATOM 1283 C CA . ASN A 1 152 ? 23.469 2.174 -1.307 1.00 53.91 152 ASN A CA 1
ATOM 1284 C C . ASN A 1 152 ? 23.910 0.721 -1.035 1.00 53.91 152 ASN A C 1
ATOM 1286 O O . ASN A 1 152 ? 24.677 0.158 -1.813 1.00 53.91 152 ASN A O 1
ATOM 1290 N N . ILE A 1 153 ? 23.440 0.102 0.054 1.00 58.22 153 ILE A N 1
ATOM 1291 C CA . ILE A 1 153 ? 24.004 -1.148 0.587 1.00 58.22 153 ILE A CA 1
ATOM 1292 C C . ILE A 1 153 ? 23.128 -2.370 0.232 1.00 58.22 153 ILE A C 1
ATOM 1294 O O . ILE A 1 153 ? 21.947 -2.435 0.560 1.00 58.22 153 ILE A O 1
ATOM 1298 N N . GLU A 1 154 ? 23.702 -3.400 -0.406 1.00 61.47 154 GLU A N 1
ATOM 1299 C CA . GLU A 1 154 ? 22.971 -4.628 -0.799 1.00 61.47 154 GLU A CA 1
ATOM 1300 C C . GLU A 1 154 ? 22.488 -5.455 0.414 1.00 61.47 154 GLU A C 1
ATOM 1302 O O . GLU A 1 154 ? 21.383 -6.000 0.398 1.00 61.47 154 GLU A O 1
ATOM 1307 N N . HIS A 1 155 ? 23.272 -5.509 1.503 1.00 63.25 155 HIS A N 1
ATOM 1308 C CA . HIS A 1 155 ? 22.895 -6.185 2.761 1.00 63.25 155 HIS A CA 1
ATOM 1309 C C . HIS A 1 155 ? 21.562 -5.665 3.325 1.00 63.25 155 HIS A C 1
ATOM 1311 O O . HIS A 1 155 ? 20.756 -6.410 3.884 1.00 63.25 155 HIS A O 1
ATOM 1317 N N . GLU A 1 156 ? 21.310 -4.380 3.133 1.00 62.00 156 GLU A N 1
ATOM 1318 C CA . GLU A 1 156 ? 20.109 -3.700 3.576 1.00 62.00 156 GLU A CA 1
ATOM 1319 C C . GLU A 1 156 ? 18.862 -4.143 2.782 1.00 62.00 156 GLU A C 1
ATOM 1321 O O . GLU A 1 156 ? 17.816 -4.409 3.376 1.00 62.00 156 GLU A O 1
ATOM 1326 N N . LYS A 1 157 ? 18.985 -4.434 1.480 1.00 61.72 157 LYS A N 1
ATOM 1327 C CA . LYS A 1 157 ? 17.890 -5.033 0.683 1.00 61.72 157 LYS A CA 1
ATOM 1328 C C . LYS A 1 157 ? 17.461 -6.406 1.198 1.00 61.72 157 LYS A C 1
ATOM 1330 O O . LYS A 1 157 ? 16.267 -6.719 1.234 1.00 61.72 157 LYS A O 1
ATOM 1335 N N . LYS A 1 158 ? 18.421 -7.227 1.642 1.00 69.12 158 LYS A N 1
ATOM 1336 C CA . LYS A 1 158 ? 18.140 -8.536 2.258 1.00 69.12 158 LYS A CA 1
ATOM 1337 C C . LYS A 1 158 ? 17.340 -8.378 3.553 1.00 69.12 158 LYS A C 1
ATOM 1339 O O . LYS A 1 158 ? 16.518 -9.235 3.869 1.00 69.12 158 LYS A O 1
ATOM 1344 N N . LYS A 1 159 ? 17.555 -7.285 4.289 1.00 72.50 159 LYS A N 1
ATOM 1345 C CA . LYS A 1 159 ? 16.807 -6.950 5.506 1.00 72.50 159 LYS A CA 1
ATOM 1346 C C . LYS A 1 159 ? 15.389 -6.469 5.187 1.00 72.50 159 LYS A C 1
ATOM 1348 O O . LYS A 1 159 ? 14.471 -6.913 5.872 1.00 72.50 159 LYS A O 1
ATOM 1353 N N . LEU A 1 160 ? 15.198 -5.643 4.149 1.00 72.19 160 LEU A N 1
ATOM 1354 C CA . LEU A 1 160 ? 13.859 -5.268 3.672 1.00 72.19 160 LEU A CA 1
ATOM 1355 C C . LEU A 1 160 ? 13.061 -6.511 3.285 1.00 72.19 160 LEU A C 1
ATOM 1357 O O . LEU A 1 160 ? 11.995 -6.734 3.844 1.00 72.19 160 LEU A O 1
ATOM 1361 N N . SER A 1 161 ? 13.618 -7.331 2.391 1.00 74.50 161 SER A N 1
ATOM 1362 C CA . SER A 1 161 ? 12.958 -8.532 1.865 1.00 74.50 161 SER A CA 1
ATOM 1363 C C . SER A 1 161 ? 12.509 -9.434 3.014 1.00 74.50 161 SER A C 1
ATOM 1365 O O . SER A 1 161 ? 11.314 -9.558 3.251 1.00 74.50 161 SER A O 1
ATOM 1367 N N . LYS A 1 162 ? 13.444 -9.867 3.875 1.00 79.00 162 LYS A N 1
ATOM 1368 C CA . LYS A 1 162 ? 13.139 -10.680 5.068 1.00 79.00 162 LYS A CA 1
ATOM 1369 C C . LYS A 1 162 ? 12.034 -10.107 5.958 1.00 79.00 162 LYS A C 1
ATOM 1371 O O . LYS A 1 162 ? 11.352 -10.860 6.649 1.00 79.00 162 LYS A O 1
ATOM 1376 N N . PHE A 1 163 ? 11.912 -8.783 6.024 1.00 78.50 163 PHE A N 1
ATOM 1377 C CA . PHE A 1 163 ? 10.912 -8.132 6.856 1.00 78.50 163 PHE A CA 1
ATOM 1378 C C . PHE A 1 163 ? 9.554 -7.997 6.152 1.00 78.50 163 PHE A C 1
ATOM 1380 O O . PHE A 1 163 ? 8.538 -8.089 6.839 1.00 78.50 163 PHE A O 1
ATOM 1387 N N . ILE A 1 164 ? 9.511 -7.807 4.826 1.00 80.00 164 ILE A N 1
ATOM 1388 C CA . ILE A 1 164 ? 8.260 -7.764 4.052 1.00 80.00 164 ILE A CA 1
ATOM 1389 C C . ILE A 1 164 ? 7.698 -9.182 3.841 1.00 80.00 164 ILE A C 1
ATOM 1391 O O . ILE A 1 164 ? 6.482 -9.332 3.936 1.00 80.00 164 ILE A O 1
ATOM 1395 N N . ASP A 1 165 ? 8.521 -10.226 3.648 1.00 83.75 165 ASP A N 1
ATOM 1396 C CA . ASP A 1 165 ? 8.076 -11.601 3.313 1.00 83.75 165 ASP A CA 1
ATOM 1397 C C . ASP A 1 165 ? 6.863 -12.096 4.137 1.00 83.75 165 ASP A C 1
ATOM 1399 O O . ASP A 1 165 ? 5.874 -12.552 3.551 1.00 83.75 165 ASP A O 1
ATOM 1403 N N . PRO A 1 166 ? 6.840 -11.959 5.484 1.00 82.12 166 PRO A N 1
ATOM 1404 C CA . PRO A 1 166 ? 5.719 -12.437 6.297 1.00 82.12 166 PRO A CA 1
ATOM 1405 C C . PRO A 1 166 ? 4.411 -11.665 6.075 1.00 82.12 166 PRO A C 1
ATOM 1407 O O . PRO A 1 166 ? 3.352 -12.116 6.518 1.00 82.12 166 PRO A O 1
ATOM 1410 N N . TYR A 1 167 ? 4.481 -10.480 5.470 1.00 79.81 167 TYR A N 1
ATOM 1411 C CA . TYR A 1 167 ? 3.336 -9.652 5.102 1.00 79.81 167 TYR A CA 1
ATOM 1412 C C . TYR A 1 167 ? 2.906 -9.885 3.655 1.00 79.81 167 TYR A C 1
ATOM 1414 O O . TYR A 1 167 ? 1.703 -9.904 3.418 1.00 79.81 167 TYR A O 1
ATOM 1422 N N . ILE A 1 168 ? 3.836 -10.134 2.721 1.00 80.00 168 ILE A N 1
ATOM 1423 C CA . ILE A 1 168 ? 3.498 -10.523 1.334 1.00 80.00 168 ILE A CA 1
ATOM 1424 C C . ILE A 1 168 ? 2.620 -11.775 1.359 1.00 80.00 168 ILE A C 1
ATOM 1426 O O . ILE A 1 168 ? 1.567 -11.819 0.730 1.00 80.00 168 ILE A O 1
ATOM 1430 N N . ASN A 1 169 ? 2.989 -12.762 2.177 1.00 77.69 169 ASN A N 1
ATOM 1431 C CA . ASN A 1 169 ? 2.233 -14.009 2.309 1.00 77.69 169 ASN A CA 1
ATOM 1432 C C . ASN A 1 169 ? 0.833 -13.832 2.924 1.00 77.69 169 ASN A C 1
ATOM 1434 O O . ASN A 1 169 ? 0.016 -14.742 2.839 1.00 77.69 169 ASN A O 1
ATOM 1438 N N . LYS A 1 170 ? 0.554 -12.680 3.547 1.00 74.00 170 LYS A N 1
ATOM 1439 C CA . LYS A 1 170 ? -0.761 -12.329 4.110 1.00 74.00 170 LYS A CA 1
ATOM 1440 C C . LYS A 1 170 ? -1.590 -11.444 3.190 1.00 74.00 170 LYS A C 1
ATOM 1442 O O . LYS A 1 170 ? -2.720 -11.130 3.547 1.00 74.00 170 LYS A O 1
ATOM 1447 N N . GLU A 1 171 ? -1.021 -10.986 2.080 1.00 73.25 171 GLU A N 1
ATOM 1448 C CA . GLU A 1 171 ? -1.796 -10.277 1.077 1.00 73.25 171 GLU A CA 1
ATOM 1449 C C . GLU A 1 171 ? -2.828 -11.248 0.487 1.00 73.25 171 GLU A C 1
ATOM 1451 O O . GLU A 1 171 ? -2.544 -12.431 0.321 1.00 73.25 171 GLU A O 1
ATOM 1456 N N . ASP A 1 172 ? -4.035 -10.784 0.203 1.00 69.25 172 ASP A N 1
ATOM 1457 C CA . ASP A 1 172 ? -5.033 -11.615 -0.484 1.00 69.25 172 ASP A CA 1
ATOM 1458 C C . ASP A 1 172 ? -4.962 -11.379 -1.999 1.00 69.25 172 ASP A C 1
ATOM 1460 O O . ASP A 1 172 ? -5.259 -12.274 -2.779 1.00 69.25 172 ASP A O 1
ATOM 1464 N N . ASP A 1 173 ? -4.538 -10.180 -2.412 1.00 72.56 173 ASP A N 1
ATOM 1465 C CA . ASP A 1 173 ? -4.378 -9.806 -3.816 1.00 72.56 173 ASP A CA 1
ATOM 1466 C C . ASP A 1 173 ? -3.137 -10.469 -4.441 1.00 72.56 173 ASP A C 1
ATOM 1468 O O . ASP A 1 173 ? -1.994 -10.066 -4.196 1.00 72.56 173 ASP A O 1
ATOM 1472 N N . GLU A 1 174 ? -3.369 -11.494 -5.262 1.00 77.56 174 GLU A N 1
ATOM 1473 C CA . GLU A 1 174 ? -2.326 -12.255 -5.951 1.00 77.56 174 GLU A CA 1
ATOM 1474 C C . GLU A 1 174 ? -1.453 -11.368 -6.845 1.00 77.56 174 GLU A C 1
ATOM 1476 O O . GLU A 1 174 ? -0.227 -11.499 -6.831 1.00 77.56 174 GLU A O 1
ATOM 1481 N N . LYS A 1 175 ? -2.033 -10.379 -7.533 1.00 76.88 175 LYS A N 1
ATOM 1482 C CA . LYS A 1 175 ? -1.249 -9.488 -8.399 1.00 76.88 175 LYS A CA 1
ATOM 1483 C C . LYS A 1 175 ? -0.345 -8.554 -7.608 1.00 76.88 175 LYS A C 1
ATOM 1485 O O . LYS A 1 175 ? 0.800 -8.328 -7.999 1.00 76.88 175 LYS A O 1
ATOM 1490 N N . SER A 1 176 ? -0.797 -8.067 -6.451 1.00 79.31 176 SER A N 1
ATOM 1491 C CA . SER A 1 176 ? 0.082 -7.332 -5.533 1.00 79.31 176 SER A CA 1
ATOM 1492 C C . SER A 1 176 ? 1.247 -8.198 -5.048 1.00 79.31 176 SER A C 1
ATOM 1494 O O . SER A 1 176 ? 2.378 -7.710 -5.009 1.00 79.31 176 SER A O 1
ATOM 1496 N N . LYS A 1 177 ? 1.018 -9.485 -4.735 1.00 81.75 177 LYS A N 1
ATOM 1497 C CA . LYS A 1 177 ? 2.107 -10.417 -4.375 1.00 81.75 177 LYS A CA 1
ATOM 1498 C C . LYS A 1 177 ? 3.117 -10.569 -5.503 1.00 81.75 177 LYS A C 1
ATOM 1500 O O . LYS A 1 177 ? 4.313 -10.423 -5.258 1.00 81.75 177 LYS A O 1
ATOM 1505 N N . ILE A 1 178 ? 2.632 -10.820 -6.718 1.00 84.00 178 ILE A N 1
ATOM 1506 C CA . ILE A 1 178 ? 3.464 -10.957 -7.918 1.00 84.00 178 ILE A CA 1
ATOM 1507 C C . ILE A 1 178 ? 4.276 -9.678 -8.139 1.00 84.00 178 ILE A C 1
ATOM 1509 O O . ILE A 1 178 ? 5.481 -9.740 -8.366 1.00 84.00 178 ILE A O 1
ATOM 1513 N N . ASN A 1 179 ? 3.667 -8.502 -7.979 1.00 85.25 179 ASN A N 1
ATOM 1514 C CA . ASN A 1 179 ? 4.370 -7.227 -8.096 1.00 85.25 179 ASN A CA 1
ATOM 1515 C C . ASN A 1 179 ? 5.469 -7.057 -7.040 1.00 85.25 179 ASN A C 1
ATOM 1517 O O . ASN A 1 179 ? 6.584 -6.665 -7.387 1.00 85.25 179 ASN A O 1
ATOM 1521 N N . PHE A 1 180 ? 5.212 -7.398 -5.773 1.00 85.12 180 PHE A N 1
ATOM 1522 C CA . PHE A 1 180 ? 6.268 -7.406 -4.756 1.00 85.12 180 PHE A CA 1
ATOM 1523 C C . PHE A 1 180 ? 7.414 -8.350 -5.137 1.00 85.12 180 PHE A C 1
ATOM 1525 O O . PHE A 1 180 ? 8.576 -7.959 -5.029 1.00 85.12 180 PHE A O 1
ATOM 1532 N N . GLN A 1 181 ? 7.106 -9.559 -5.615 1.00 85.19 181 GLN A N 1
ATOM 1533 C CA . GLN A 1 181 ? 8.114 -10.544 -6.015 1.00 85.19 181 GLN A CA 1
ATOM 1534 C C . GLN A 1 181 ? 8.959 -10.065 -7.202 1.00 85.19 181 GLN A C 1
ATOM 1536 O O . GLN A 1 181 ? 10.194 -10.087 -7.144 1.00 85.19 181 GLN A O 1
ATOM 1541 N N . ASN A 1 182 ? 8.295 -9.555 -8.240 1.00 86.25 182 ASN A N 1
ATOM 1542 C CA . ASN A 1 182 ? 8.914 -9.014 -9.446 1.00 86.25 182 ASN A CA 1
ATOM 1543 C C . ASN A 1 182 ? 9.908 -7.887 -9.126 1.00 86.25 182 ASN A C 1
ATOM 1545 O O . ASN A 1 182 ? 10.952 -7.759 -9.769 1.00 86.25 182 ASN A O 1
ATOM 1549 N N . ILE A 1 183 ? 9.599 -7.063 -8.123 1.00 84.19 183 ILE A N 1
ATOM 1550 C CA . ILE A 1 183 ? 10.428 -5.913 -7.751 1.00 84.19 183 ILE A CA 1
ATOM 1551 C C . ILE A 1 183 ? 11.554 -6.310 -6.802 1.00 84.19 183 ILE A C 1
ATOM 1553 O O . ILE A 1 183 ? 12.701 -5.915 -7.024 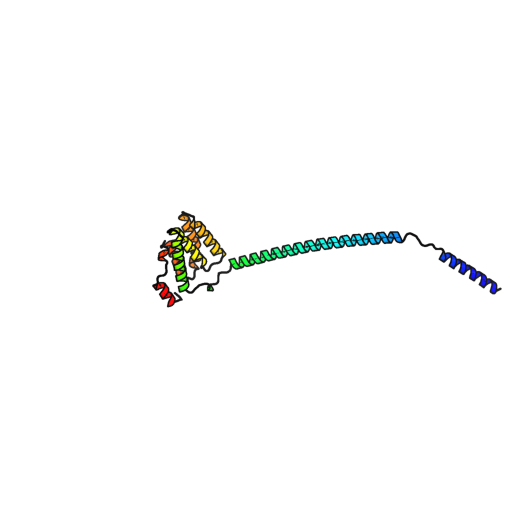1.00 84.19 183 ILE A O 1
ATOM 1557 N N . LEU A 1 184 ? 11.236 -7.051 -5.736 1.00 80.38 184 LEU A N 1
ATOM 1558 C CA . LEU A 1 184 ? 12.188 -7.368 -4.670 1.00 80.38 184 LEU A CA 1
ATOM 1559 C C . LEU A 1 184 ? 13.211 -8.421 -5.103 1.00 80.38 184 LEU A C 1
ATOM 1561 O O . LEU A 1 184 ? 14.387 -8.281 -4.76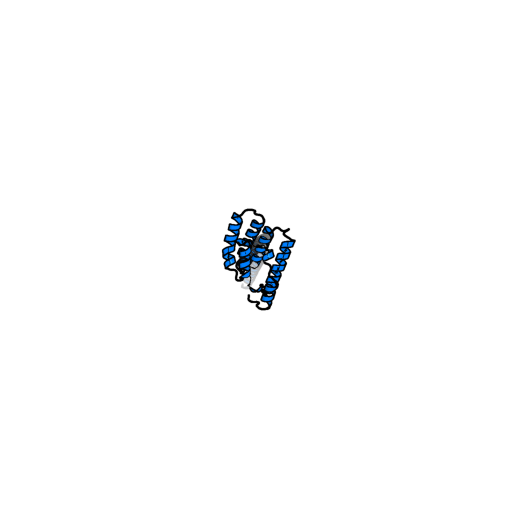3 1.00 80.38 184 LEU A O 1
ATOM 1565 N N . TYR A 1 185 ? 12.794 -9.439 -5.865 1.00 80.94 185 TYR A N 1
ATOM 1566 C CA . TYR A 1 185 ? 13.659 -10.572 -6.213 1.00 80.94 185 TYR A CA 1
ATOM 1567 C C . TYR A 1 185 ? 14.027 -10.605 -7.693 1.00 80.94 185 TYR A C 1
ATOM 1569 O O . TYR A 1 185 ? 15.209 -10.713 -8.014 1.00 80.94 185 TYR A O 1
ATOM 1577 N N . GLU A 1 186 ? 13.053 -10.470 -8.597 1.00 79.31 186 GLU A N 1
ATOM 1578 C CA . GLU A 1 186 ? 13.321 -10.603 -10.040 1.00 79.31 186 GLU A CA 1
ATOM 1579 C C . GLU A 1 186 ? 13.946 -9.350 -10.656 1.00 79.31 186 GLU A C 1
ATOM 1581 O O . GLU A 1 186 ? 14.465 -9.387 -11.770 1.00 79.31 186 GLU A O 1
ATOM 1586 N N . LYS A 1 187 ? 13.913 -8.224 -9.934 1.00 78.25 187 LYS A N 1
ATOM 1587 C CA . LYS A 1 187 ? 14.431 -6.935 -10.397 1.00 78.25 187 LYS A CA 1
ATOM 1588 C C . LYS A 1 187 ? 13.858 -6.544 -11.770 1.00 78.25 187 LYS A C 1
ATOM 1590 O O . LYS A 1 187 ? 14.556 -5.882 -12.551 1.00 78.25 187 LYS A O 1
ATOM 1595 N N . LYS A 1 188 ? 12.584 -6.855 -12.032 1.00 84.44 188 LYS A N 1
ATOM 1596 C CA . LYS A 1 188 ? 11.868 -6.350 -13.210 1.00 84.44 188 LYS A CA 1
ATOM 1597 C C . LYS A 1 188 ? 11.851 -4.822 -13.209 1.00 84.44 188 LYS A C 1
ATOM 1599 O O . LYS A 1 188 ? 11.894 -4.189 -12.148 1.00 84.44 188 LYS A O 1
ATOM 1604 N N . ARG A 1 189 ? 11.843 -4.240 -14.411 1.00 88.44 189 ARG A N 1
ATOM 1605 C CA . ARG A 1 189 ? 11.700 -2.790 -14.583 1.00 88.44 189 ARG A CA 1
ATOM 1606 C C . ARG A 1 189 ? 10.287 -2.387 -14.194 1.00 88.44 189 ARG A C 1
ATOM 1608 O O . ARG A 1 189 ? 9.349 -3.075 -14.593 1.00 88.44 189 ARG A O 1
ATOM 1615 N N . ILE A 1 190 ? 10.121 -1.276 -13.486 1.00 87.06 190 ILE A N 1
ATOM 1616 C CA . ILE A 1 190 ? 8.791 -0.806 -13.066 1.00 87.06 190 ILE A CA 1
ATOM 1617 C C . ILE A 1 190 ? 7.840 -0.636 -14.250 1.00 87.06 190 ILE A C 1
ATOM 1619 O O . ILE A 1 190 ? 6.673 -0.995 -14.155 1.00 87.06 190 ILE A O 1
ATOM 1623 N N . GLU A 1 191 ? 8.349 -0.217 -15.405 1.00 86.88 191 GLU A N 1
ATOM 1624 C CA . GLU A 1 191 ? 7.535 -0.071 -16.615 1.00 86.88 191 GLU A CA 1
ATOM 1625 C C . GLU A 1 191 ? 6.927 -1.390 -17.112 1.00 86.88 191 GLU A C 1
ATOM 1627 O O . GLU A 1 191 ? 5.827 -1.391 -17.652 1.00 86.88 191 GLU A O 1
ATOM 1632 N N . SER A 1 192 ? 7.623 -2.514 -16.904 1.00 87.31 192 SER A N 1
ATOM 1633 C CA . SER A 1 192 ? 7.140 -3.846 -17.300 1.00 87.31 192 SER A CA 1
ATOM 1634 C C . SER A 1 192 ? 6.025 -4.383 -16.401 1.00 87.31 192 SER A C 1
ATOM 1636 O O . SER A 1 192 ? 5.492 -5.452 -16.668 1.00 87.31 192 SER A O 1
ATOM 1638 N N . LEU A 1 193 ? 5.695 -3.660 -15.326 1.00 87.62 193 LEU A N 1
ATOM 1639 C CA . LEU A 1 193 ? 4.611 -3.998 -14.405 1.00 87.62 193 LEU A CA 1
ATOM 1640 C C . LEU A 1 193 ? 3.298 -3.303 -14.768 1.00 87.62 193 LEU A C 1
ATOM 1642 O O . LEU A 1 193 ? 2.313 -3.472 -14.050 1.00 87.62 193 LEU A O 1
ATOM 1646 N N . LYS A 1 194 ? 3.281 -2.508 -15.847 1.00 87.94 194 LYS A N 1
ATOM 1647 C CA . LYS A 1 194 ? 2.038 -1.964 -16.381 1.00 87.94 194 LYS A CA 1
ATOM 1648 C C . LYS A 1 194 ? 1.126 -3.093 -16.838 1.00 87.94 194 LYS A C 1
ATOM 1650 O O . LYS A 1 194 ? 1.570 -4.041 -17.483 1.00 87.94 194 LYS A O 1
ATOM 1655 N N . TYR A 1 195 ? -0.157 -2.929 -16.560 1.00 84.75 195 TYR A N 1
ATOM 1656 C CA . TYR A 1 195 ? -1.197 -3.748 -17.154 1.00 84.75 195 TYR A CA 1
ATOM 1657 C C . TYR A 1 195 ? -1.309 -3.413 -18.632 1.00 84.75 195 TYR A C 1
ATOM 1659 O O . TYR A 1 195 ? -1.402 -2.237 -19.003 1.00 84.75 195 TYR A O 1
ATOM 1667 N N . SER A 1 196 ? -1.286 -4.451 -19.461 1.00 85.50 196 SER A N 1
ATOM 1668 C CA . SER A 1 196 ? -1.548 -4.317 -20.887 1.00 85.50 196 SER A CA 1
ATOM 1669 C C . SER A 1 196 ? -3.022 -3.993 -21.137 1.00 85.50 196 SER A C 1
ATOM 1671 O O . SER A 1 196 ? -3.879 -4.227 -20.284 1.00 85.50 196 SER A O 1
ATOM 1673 N N . GLU A 1 197 ? -3.337 -3.499 -22.333 1.00 81.75 197 GLU A N 1
ATOM 1674 C CA . GLU A 1 197 ? -4.731 -3.328 -22.765 1.00 81.75 197 GLU A CA 1
ATOM 1675 C C . GLU A 1 197 ? -5.518 -4.643 -22.670 1.00 81.75 197 GLU A C 1
ATOM 1677 O O . GLU A 1 197 ? -6.685 -4.638 -22.284 1.00 81.75 197 GLU A O 1
ATOM 1682 N N . LEU A 1 198 ? -4.860 -5.778 -22.940 1.00 81.69 198 LEU A N 1
ATOM 1683 C CA . LEU A 1 198 ? -5.456 -7.102 -22.795 1.00 81.69 198 LEU A CA 1
ATOM 1684 C C . LEU A 1 198 ? -5.795 -7.414 -21.332 1.00 81.69 198 LEU A C 1
ATOM 1686 O O . LEU A 1 198 ? -6.890 -7.897 -21.059 1.00 81.69 198 LEU A O 1
ATOM 1690 N N . ASP A 1 199 ? -4.894 -7.123 -20.390 1.00 79.25 199 ASP A N 1
ATOM 1691 C CA . ASP A 1 199 ? -5.162 -7.340 -18.962 1.00 79.25 199 ASP A CA 1
ATOM 1692 C C . ASP A 1 199 ? -6.335 -6.485 -18.473 1.00 79.25 199 ASP A C 1
ATOM 1694 O O . ASP A 1 199 ? -7.175 -6.961 -17.711 1.00 79.25 199 ASP A O 1
ATOM 1698 N N . LEU A 1 200 ? -6.399 -5.227 -18.923 1.00 76.94 200 LEU A N 1
ATOM 1699 C CA . LEU A 1 200 ? -7.488 -4.304 -18.600 1.00 76.94 200 LEU A CA 1
ATOM 1700 C C . LEU A 1 200 ? -8.820 -4.805 -19.166 1.00 76.94 200 LEU A C 1
ATOM 1702 O O . LEU A 1 200 ? -9.804 -4.881 -18.436 1.00 76.94 200 LEU A O 1
ATOM 1706 N N . PHE A 1 201 ? -8.831 -5.244 -20.425 1.00 78.00 201 PHE A N 1
ATOM 1707 C CA . PHE A 1 201 ? -10.009 -5.835 -21.055 1.00 78.00 201 PHE A CA 1
ATOM 1708 C C . PHE A 1 201 ? -10.483 -7.105 -20.336 1.00 78.00 201 PHE A C 1
ATOM 1710 O O . PHE A 1 201 ? -11.681 -7.296 -20.115 1.00 78.00 201 PHE A O 1
ATOM 1717 N N . LEU A 1 202 ? -9.551 -7.967 -19.918 1.00 77.00 202 LEU A N 1
ATOM 1718 C CA . LEU A 1 202 ? -9.875 -9.166 -19.147 1.00 77.00 202 LEU A CA 1
ATOM 1719 C C . LEU A 1 202 ? -10.500 -8.827 -17.793 1.00 77.00 202 LEU A C 1
ATOM 1721 O O . LEU A 1 202 ? -11.379 -9.563 -17.357 1.00 77.00 202 LEU A O 1
ATOM 1725 N N . TYR A 1 203 ? -10.129 -7.714 -17.158 1.00 73.25 203 TYR A N 1
ATOM 1726 C CA . TYR A 1 203 ? -10.785 -7.265 -15.929 1.00 73.25 203 TYR A CA 1
ATOM 1727 C C . TYR A 1 203 ? -12.216 -6.781 -16.128 1.00 73.25 203 TYR A C 1
ATOM 1729 O O . TYR A 1 203 ? -13.051 -7.001 -15.250 1.00 73.25 203 TYR A O 1
ATOM 1737 N N . THR A 1 204 ? -12.518 -6.177 -17.276 1.00 71.69 204 THR A N 1
ATOM 1738 C CA . THR A 1 204 ? -13.887 -5.785 -17.622 1.00 71.69 204 THR A CA 1
ATOM 1739 C C . THR A 1 204 ? -14.793 -7.012 -17.794 1.00 71.69 204 THR A C 1
ATOM 1741 O O . THR A 1 204 ? -15.967 -6.969 -17.431 1.00 71.69 204 THR A O 1
ATOM 1744 N N . ILE A 1 205 ? -14.255 -8.129 -18.307 1.00 73.81 205 ILE A N 1
ATOM 1745 C CA . ILE A 1 205 ? -15.008 -9.383 -18.519 1.00 73.81 205 ILE A CA 1
ATOM 1746 C C . ILE A 1 205 ? -15.033 -10.263 -17.259 1.00 73.81 205 ILE A C 1
ATOM 1748 O O . ILE A 1 205 ? -16.071 -10.826 -16.909 1.00 73.81 205 ILE A O 1
ATOM 1752 N N . PHE A 1 206 ? -13.898 -10.389 -16.572 1.00 70.19 206 PHE A N 1
ATOM 1753 C CA . PHE A 1 206 ? -13.697 -11.233 -15.397 1.00 70.19 206 PHE A CA 1
ATOM 1754 C C . PHE A 1 206 ? -13.203 -10.385 -14.214 1.00 70.19 206 PHE A C 1
ATOM 1756 O O . PHE A 1 206 ? -12.024 -10.433 -13.857 1.00 70.19 206 PHE A O 1
ATOM 1763 N N . PRO A 1 207 ? -14.093 -9.645 -13.529 1.00 60.25 207 PRO A N 1
ATOM 1764 C CA . PRO A 1 207 ? -13.699 -8.723 -12.457 1.00 60.25 207 PRO A CA 1
ATOM 1765 C C . PRO A 1 207 ? -13.131 -9.411 -11.201 1.00 60.25 207 PRO A C 1
ATOM 1767 O O . PRO A 1 207 ? -12.721 -8.727 -10.264 1.00 60.25 207 PRO A O 1
ATOM 1770 N N . TYR A 1 208 ? -13.138 -10.748 -11.162 1.00 60.88 208 TYR A N 1
ATOM 1771 C CA . TYR A 1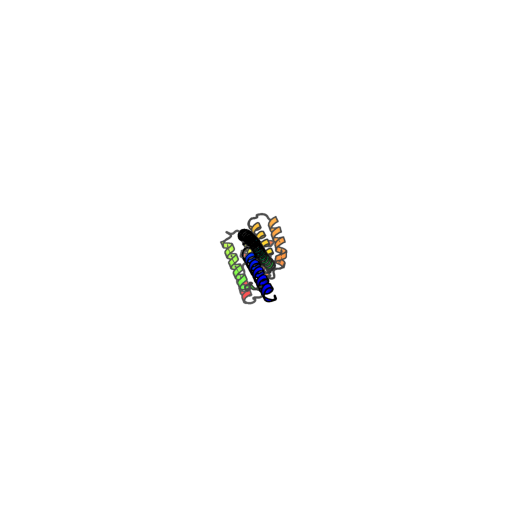 208 ? -12.661 -11.574 -10.049 1.00 60.88 208 TYR A CA 1
ATOM 1772 C C . TYR A 1 208 ? -11.298 -12.249 -10.302 1.00 60.88 208 TYR A C 1
ATOM 1774 O O . TYR A 1 208 ? -10.869 -13.030 -9.451 1.00 60.88 208 TYR A O 1
ATOM 1782 N N . MET A 1 209 ? -10.652 -11.996 -11.449 1.00 54.62 209 MET A N 1
ATOM 1783 C CA . MET A 1 209 ? -9.234 -12.341 -11.678 1.00 54.62 209 MET A CA 1
ATOM 1784 C C . MET A 1 209 ? -8.292 -11.396 -10.924 1.00 54.62 209 MET A C 1
ATOM 1786 O O . MET A 1 209 ? -7.104 -11.750 -10.764 1.00 54.62 209 MET A O 1
#

Radius of gyration: 47.81 Å; Cα contacts (8 Å, |Δi|>4): 102; chains: 1; bounding box: 81×66×142 Å

pLDDT: mean 70.59, std 13.14, range [42.16, 92.12]